Protein 4E6U (pdb70)

Nearest PDB structures (foldseek):
  4e6u-assembly1_A  TM=1.004E+00  e=1.508E-44  Acinetobacter baumannii
  5jxx-assembly1_A  TM=9.919E-01  e=2.749E-30  Moraxella catarrhalis BBH18
  6oss-assembly1_C  TM=9.686E-01  e=3.655E-26  Proteus mirabilis HI4320
  7ojp-assembly7_U  TM=9.609E-01  e=1.964E-25  Pseudomonas paraeruginosa PA7
  4eqy-assembly1_A  TM=9.702E-01  e=2.109E-24  Burkholderia thailandensis E264

Secondary structure (DSSP, 8-state):
--B-TT-EE-TT-EE-TT-EE-TT-EE-TTEEE-TT-EE-SS-EE-SSEEE-SS-EE-TT-EEEE----TT--S---EEEE-SS-EE-TT-EEE---TTTTSEEEE-SS-EE-TT-EE-TT-EE-SS-EE-TT-EE-TT-EE-SS-EE-TT-EE-TT-EE-TT-EE-TT-EE-SBB-TTEEEEETTEEEEEE-HHHHHHTT--HHHHHHHHHHHHHHHTS---HHHHHHHHHHHTTTT-GGGHHHHHHHHH-SS-B--

CATH classification: 2.160.10.10 (+1 more: 1.20.1180.10)

Structure (mmCIF, N/CA/C/O backbone):
data_4E6U
#
_entry.id   4E6U
#
_cell.length_a   75.751
_cell.length_b   75.751
_cell.length_c   119.063
_cell.angle_alpha   90.00
_cell.angle_beta   90.00
_cell.angle_gamma   120.00
#
_symmetry.space_group_name_H-M   'P 63'
#
loop_
_entity.id
_entity.type
_entity.pdbx_description
1 polymer 'Acyl-[acyl-carrier-protein]--UDP-N-acetylglucosamine O-acyltransferase'
2 non-polymer 'SULFATE ION'
3 non-polymer 1,2-ETHANEDIOL
4 water water
#
loop_
_atom_site.group_PDB
_atom_site.id
_atom_site.type_symbol
_atom_site.label_atom_id
_atom_site.label_alt_id
_atom_site.label_comp_id
_atom_site.label_asym_id
_atom_site.label_entity_id
_atom_site.label_seq_id
_atom_site.pdbx_PDB_ins_code
_atom_site.Cartn_x
_atom_site.Cartn_y
_atom_site.Cartn_z
_atom_site.occupancy
_atom_site.B_iso_or_equiv
_atom_site.auth_seq_id
_atom_site.auth_comp_id
_atom_site.auth_asym_id
_atom_site.auth_atom_id
_atom_site.pdbx_PDB_model_num
ATOM 1 N N . ASP A 1 8 ? 22.930 -16.308 -31.482 1.00 27.55 5 ASP A N 1
ATOM 2 C CA . ASP A 1 8 ? 22.280 -17.622 -31.222 1.00 25.95 5 ASP A CA 1
ATOM 3 C C . ASP A 1 8 ? 22.377 -18.029 -29.749 1.00 23.34 5 ASP A C 1
ATOM 4 O O . ASP A 1 8 ? 23.324 -17.673 -29.045 1.00 22.76 5 ASP A O 1
ATOM 9 N N . LEU A 1 9 ? 21.392 -18.792 -29.296 1.00 20.29 6 LEU A N 1
ATOM 10 C CA . LEU A 1 9 ? 21.308 -19.167 -27.890 1.00 18.00 6 LEU A CA 1
ATOM 11 C C . LEU A 1 9 ? 22.429 -20.108 -27.473 1.00 15.84 6 LEU A C 1
ATOM 12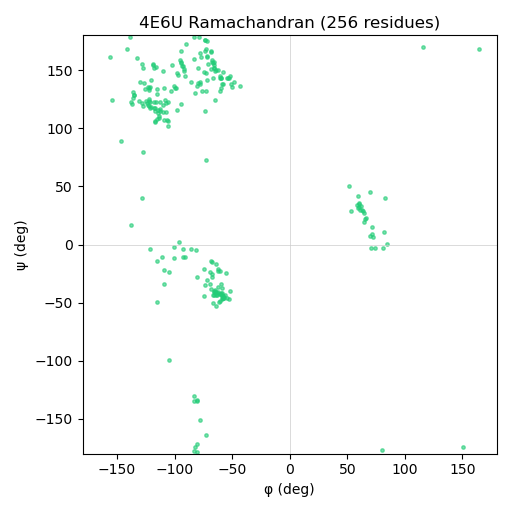 O O . LEU A 1 9 ? 22.802 -20.097 -26.304 1.00 13.99 6 LEU A O 1
ATOM 17 N N . ILE A 1 10 ? 22.948 -20.902 -28.409 1.00 13.89 7 ILE A N 1
ATOM 18 C CA . ILE A 1 10 ? 24.067 -21.816 -28.132 1.00 13.53 7 ILE A CA 1
ATOM 19 C C . ILE A 1 10 ? 25.252 -21.341 -28.943 1.00 12.84 7 ILE A C 1
ATOM 20 O O . ILE A 1 10 ? 25.206 -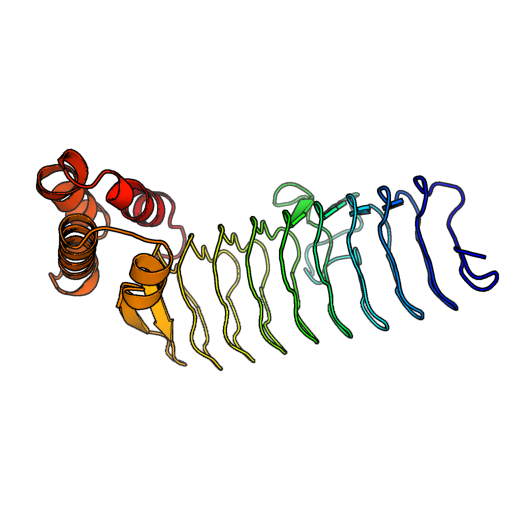21.316 -30.177 1.00 14.01 7 ILE A O 1
ATOM 25 N N . HIS A 1 11 ? 26.312 -20.927 -28.261 1.00 12.40 8 HIS A N 1
ATOM 26 C CA . HIS A 1 11 ? 27.482 -20.396 -28.938 1.00 12.08 8 HIS A CA 1
ATOM 27 C C . HIS A 1 11 ? 28.178 -21.489 -29.753 1.00 11.74 8 HIS A C 1
ATOM 28 O O . HIS A 1 11 ? 28.234 -22.656 -29.334 1.00 12.06 8 HIS A O 1
ATOM 35 N N . SER A 1 12 ? 28.705 -21.110 -30.917 1.00 12.51 9 SER A N 1
ATOM 36 C CA . SER A 1 12 ? 29.324 -22.078 -31.822 1.00 13.47 9 SER A CA 1
ATOM 37 C C . SER A 1 12 ? 30.565 -22.761 -31.261 1.00 12.82 9 SER A C 1
ATOM 38 O O . SER A 1 12 ? 30.962 -23.806 -31.769 1.00 13.61 9 SER A O 1
ATOM 41 N N . THR A 1 13 ? 31.151 -22.194 -30.200 1.00 12.07 10 THR A N 1
ATOM 42 C CA . THR A 1 13 ? 32.358 -22.780 -29.591 1.00 11.97 10 THR A CA 1
ATOM 43 C C . THR A 1 13 ? 32.007 -23.745 -28.441 1.00 12.55 10 THR A C 1
ATOM 44 O O . THR A 1 13 ? 32.892 -24.374 -27.840 1.00 12.79 10 THR A O 1
ATOM 48 N N . ALA A 1 14 ? 30.730 -23.859 -28.098 1.00 11.32 11 ALA A N 1
ATOM 49 C CA . ALA A 1 14 ? 30.361 -24.927 -27.172 1.00 11.52 11 ALA A CA 1
ATOM 50 C C . ALA A 1 14 ? 30.633 -26.266 -27.861 1.00 11.73 11 ALA A C 1
ATOM 51 O O . ALA A 1 14 ? 30.538 -26.389 -29.110 1.00 13.02 11 ALA A O 1
ATOM 53 N N . ILE A 1 15 ? 30.979 -27.280 -27.083 1.00 10.91 12 ILE A N 1
ATOM 54 C CA . ILE A 1 15 ? 31.181 -28.626 -27.619 1.00 11.78 12 ILE A CA 1
ATOM 55 C C . ILE A 1 15 ? 30.200 -29.530 -26.921 1.00 12.19 12 ILE A C 1
ATOM 56 O O . ILE A 1 15 ? 30.254 -29.683 -25.697 1.00 12.58 12 ILE A O 1
ATOM 61 N N . ILE A 1 16 ? 29.303 -30.128 -27.699 1.00 12.29 13 ILE A N 1
ATOM 62 C CA . ILE A 1 16 ? 28.145 -30.844 -27.170 1.00 12.99 13 ILE A CA 1
ATOM 63 C C . ILE A 1 16 ? 28.167 -32.285 -27.636 1.00 13.22 13 ILE A C 1
ATOM 64 O O . ILE A 1 16 ? 28.090 -32.546 -28.851 1.00 13.78 13 ILE A O 1
ATOM 69 N N . ASP A 1 17 ? 28.270 -33.224 -26.705 1.00 12.85 14 ASP A N 1
ATOM 70 C CA . ASP A 1 17 ? 28.314 -34.636 -27.062 1.00 13.45 14 ASP A CA 1
ATOM 71 C C . ASP A 1 17 ? 27.063 -35.034 -27.862 1.00 12.90 14 ASP A C 1
ATOM 72 O O . ASP A 1 17 ? 25.961 -34.603 -27.543 1.00 13.59 14 ASP A O 1
ATOM 77 N N . PRO A 1 18 ? 27.234 -35.845 -28.925 1.00 13.17 15 PRO A N 1
ATOM 78 C CA . PRO A 1 18 ? 26.069 -36.282 -29.714 1.00 14.02 15 PRO A CA 1
ATOM 79 C C . PRO A 1 18 ? 24.983 -36.964 -28.892 1.00 14.52 15 PRO A C 1
ATOM 80 O O . PRO A 1 18 ? 23.822 -36.920 -29.295 1.00 15.65 15 PRO A O 1
ATOM 84 N N . SER A 1 19 ? 25.322 -37.550 -27.742 1.00 14.30 16 SER A N 1
ATOM 85 C CA . SER A 1 19 ? 24.299 -38.194 -26.898 1.00 15.13 16 SER A CA 1
ATOM 86 C C . SER A 1 19 ? 23.593 -37.242 -25.948 1.00 15.30 16 SER A C 1
ATOM 87 O O . SER A 1 19 ? 22.672 -37.652 -25.238 1.00 17.03 16 SER A O 1
ATOM 90 N N . ALA A 1 20 ? 24.005 -35.977 -25.914 1.00 14.49 17 ALA A N 1
ATOM 91 C CA . ALA A 1 20 ? 23.303 -34.998 -25.103 1.00 14.24 17 ALA A CA 1
ATOM 92 C C . ALA A 1 20 ? 21.938 -34.664 -25.701 1.00 14.80 17 ALA A C 1
ATOM 93 O O . ALA A 1 20 ? 21.721 -34.807 -26.918 1.00 15.10 17 ALA A O 1
ATOM 95 N N . VAL A 1 21 ? 21.025 -34.219 -24.853 1.00 14.92 18 VAL A N 1
ATOM 96 C CA . VAL A 1 21 ? 19.691 -33.815 -25.268 1.00 16.53 18 VAL A CA 1
ATOM 97 C C . VAL A 1 21 ? 19.398 -32.458 -24.656 1.00 16.79 18 VAL A C 1
ATOM 98 O O . VAL A 1 21 ? 19.481 -32.290 -23.434 1.00 16.66 18 VAL A O 1
ATOM 102 N N . ILE A 1 22 ? 19.085 -31.500 -25.510 1.00 16.19 19 ILE A N 1
ATOM 103 C CA . ILE A 1 22 ? 18.950 -30.112 -25.125 1.00 16.21 19 ILE A CA 1
ATOM 104 C C . ILE A 1 22 ? 17.522 -29.676 -25.399 1.00 16.63 19 ILE A C 1
ATOM 105 O O . ILE A 1 22 ? 17.049 -29.782 -26.532 1.00 17.42 19 ILE A O 1
ATOM 110 N N . ALA A 1 23 ? 16.840 -29.195 -24.371 1.00 16.53 20 ALA A N 1
ATOM 111 C CA . ALA A 1 23 ? 15.451 -28.761 -24.513 1.00 17.28 20 ALA A CA 1
ATOM 112 C C . ALA A 1 23 ? 15.362 -27.388 -25.149 1.00 18.27 20 ALA A C 1
ATOM 113 O O . ALA A 1 23 ? 16.379 -26.743 -25.474 1.00 17.54 20 ALA A O 1
ATOM 115 N N . SER A 1 24 ? 14.120 -26.942 -25.342 1.00 20.59 21 SER A N 1
ATOM 116 C CA . SER A 1 24 ? 13.850 -25.629 -25.885 1.00 21.42 21 SER A CA 1
ATOM 117 C C . SER A 1 24 ? 14.369 -24.494 -25.017 1.00 20.51 21 SER A C 1
ATOM 118 O O . SER A 1 24 ? 14.440 -24.597 -23.783 1.00 20.66 21 SER A O 1
ATOM 122 N N . ASP A 1 25 ? 14.712 -23.412 -25.698 1.00 20.06 22 ASP A N 1
ATOM 123 C CA . ASP A 1 25 ? 15.160 -22.154 -25.126 1.00 20.81 22 ASP A CA 1
ATOM 124 C C . ASP A 1 25 ? 16.340 -22.272 -24.150 1.00 19.08 22 ASP A C 1
ATOM 125 O O . ASP A 1 25 ? 16.481 -21.457 -23.238 1.00 21.53 22 ASP A O 1
ATOM 133 N N . VAL A 1 26 ? 17.177 -23.286 -24.357 1.00 16.32 23 VAL A N 1
ATOM 134 C CA . VAL A 1 26 ? 18.409 -23.423 -23.566 1.00 14.73 23 VAL A CA 1
ATOM 135 C C . VAL A 1 26 ? 19.479 -22.509 -24.139 1.00 14.14 23 VAL A C 1
ATOM 136 O O . VAL A 1 26 ? 19.655 -22.427 -25.357 1.00 15.25 23 VAL A O 1
ATOM 140 N N . GLN A 1 27 ? 20.182 -21.825 -23.249 1.00 12.46 24 GLN A N 1
ATOM 141 C CA . GLN A 1 27 ? 21.310 -20.974 -23.616 1.00 12.29 24 GLN A CA 1
ATOM 142 C C . GLN A 1 27 ? 22.578 -21.631 -23.128 1.00 11.83 24 GLN A C 1
ATOM 143 O O . GLN A 1 27 ? 22.633 -22.101 -21.991 1.00 12.51 24 GLN A O 1
ATOM 149 N N . ILE A 1 28 ? 23.585 -21.655 -23.985 1.00 11.65 25 ILE A N 1
ATOM 150 C CA . ILE A 1 28 ? 24.891 -22.200 -23.639 1.00 11.54 25 ILE A CA 1
ATOM 151 C C . ILE A 1 28 ? 25.921 -21.243 -24.200 1.00 12.13 25 ILE A C 1
ATOM 152 O O . ILE A 1 28 ? 25.948 -21.013 -25.406 1.00 12.43 25 ILE A O 1
ATOM 157 N N . GLY A 1 29 ? 26.766 -20.696 -23.334 1.00 11.03 26 GLY A N 1
ATOM 158 C CA . GLY A 1 29 ? 27.732 -19.704 -23.774 1.00 11.04 26 GLY A CA 1
ATOM 159 C C . GLY A 1 29 ? 29.010 -20.268 -24.367 1.00 10.52 26 GLY A C 1
ATOM 160 O O . GLY A 1 29 ? 29.198 -21.484 -24.492 1.00 11.06 26 GLY A O 1
ATOM 161 N N . PRO A 1 30 ? 29.922 -19.363 -24.735 1.00 10.76 27 PRO A N 1
ATOM 162 C CA . PRO A 1 30 ? 31.148 -19.796 -25.369 1.00 10.58 27 PRO A CA 1
ATOM 163 C C . PRO A 1 30 ? 31.992 -20.746 -24.517 1.00 9.91 27 PRO A C 1
ATOM 164 O O . PRO A 1 30 ? 32.040 -20.620 -23.287 1.00 10.26 27 PRO A O 1
ATOM 168 N N . TYR A 1 31 ? 32.616 -21.710 -25.181 1.00 9.91 28 TYR A N 1
ATOM 169 C CA . TYR A 1 31 ? 33.636 -22.553 -24.571 1.00 10.60 28 TYR A CA 1
ATOM 170 C C . TYR A 1 31 ? 33.096 -23.456 -23.482 1.00 11.43 28 TYR A C 1
ATOM 171 O O . TYR A 1 31 ? 33.837 -23.865 -22.610 1.00 13.37 28 TYR A O 1
ATOM 180 N N . CYS A 1 32 ? 31.798 -23.742 -23.517 1.00 10.03 29 CYS A N 1
ATOM 181 C CA . CYS A 1 32 ? 31.220 -24.779 -22.652 1.00 10.65 29 CYS A CA 1
ATOM 182 C C . CYS A 1 32 ? 31.456 -26.165 -23.208 1.00 10.79 29 CYS A C 1
ATOM 183 O O . CYS A 1 32 ? 31.530 -26.359 -24.429 1.00 11.15 29 CYS A O 1
ATOM 186 N N . ILE A 1 33 ? 31.522 -27.128 -22.304 1.00 10.25 30 ILE A N 1
ATOM 187 C CA . ILE A 1 33 ? 31.642 -28.524 -22.669 1.00 11.04 30 ILE A CA 1
ATOM 188 C C . ILE A 1 33 ? 30.464 -29.254 -22.085 1.00 11.74 30 ILE A C 1
ATOM 189 O O . ILE A 1 33 ? 30.229 -29.186 -20.872 1.00 11.89 30 ILE A O 1
ATOM 194 N N . ILE A 1 34 ? 29.704 -29.920 -22.939 1.00 11.64 31 ILE A N 1
ATOM 195 C CA . ILE A 1 34 ? 28.588 -30.744 -22.502 1.00 11.63 31 ILE A CA 1
ATOM 196 C C . ILE A 1 34 ? 28.913 -32.192 -22.825 1.00 12.73 31 ILE A C 1
ATOM 197 O O . ILE A 1 34 ? 29.037 -32.565 -24.003 1.00 12.92 31 ILE A O 1
ATOM 202 N N . GLY A 1 35 ? 29.091 -33.010 -21.797 1.00 12.48 32 GLY A N 1
ATOM 203 C CA . GLY A 1 35 ? 29.516 -34.368 -21.999 1.00 13.07 32 GLY A CA 1
ATOM 204 C C . GLY A 1 35 ? 28.387 -35.329 -22.350 1.00 11.94 32 GLY A C 1
ATOM 205 O O . GLY A 1 35 ? 27.227 -34.943 -22.542 1.00 12.11 32 GLY A O 1
ATOM 206 N N . PRO A 1 36 ? 28.737 -36.610 -22.418 1.00 12.78 33 PRO A N 1
ATOM 207 C CA . PRO A 1 36 ? 27.758 -37.620 -22.811 1.00 13.27 33 PRO A CA 1
ATOM 208 C C . PRO A 1 36 ? 26.662 -37.819 -21.777 1.00 13.41 33 PRO A C 1
ATOM 209 O O . PRO A 1 36 ? 26.870 -37.629 -20.568 1.00 13.49 33 PRO A O 1
ATOM 213 N N . GLN A 1 37 ? 25.483 -38.218 -22.257 1.00 14.20 34 GLN A N 1
ATOM 214 C CA . GLN A 1 37 ? 24.360 -38.545 -21.366 1.00 14.97 34 GLN A CA 1
ATOM 215 C C . GLN A 1 37 ? 23.960 -37.374 -20.471 1.00 14.83 34 GLN A C 1
ATOM 216 O O . GLN A 1 37 ? 23.554 -37.559 -19.312 1.00 16.28 34 GLN A O 1
ATOM 222 N N . VAL A 1 38 ? 24.089 -36.165 -21.001 1.00 13.25 35 VAL A N 1
ATOM 223 C CA . VAL A 1 38 ? 23.584 -34.975 -20.343 1.00 13.57 35 VAL A CA 1
ATOM 224 C C . VAL A 1 38 ? 22.257 -34.545 -20.942 1.00 13.63 35 VAL A C 1
ATOM 225 O O . VAL A 1 38 ? 22.091 -34.549 -22.173 1.00 14.44 35 VAL A O 1
ATOM 229 N N . THR A 1 39 ? 21.314 -34.182 -20.088 1.00 13.15 36 THR A N 1
ATOM 230 C CA . THR A 1 39 ? 20.048 -33.611 -20.526 1.00 14.14 36 THR A CA 1
ATOM 231 C C . THR A 1 39 ? 19.902 -32.265 -19.876 1.00 14.30 36 THR A C 1
ATOM 232 O O . THR A 1 39 ? 20.132 -32.146 -18.668 1.00 14.51 36 THR A O 1
ATOM 238 N N . ILE A 1 40 ? 19.537 -31.248 -20.655 1.00 14.34 37 ILE A N 1
ATOM 239 C CA . ILE A 1 40 ? 19.372 -29.889 -20.140 1.00 14.83 37 ILE A CA 1
ATOM 240 C C . ILE A 1 40 ? 17.958 -29.414 -20.423 1.00 15.78 37 ILE A C 1
ATOM 241 O O . ILE A 1 40 ? 17.543 -29.317 -21.583 1.00 15.51 37 ILE A O 1
ATOM 246 N N . GLY A 1 41 ? 17.242 -29.122 -19.346 1.00 14.31 38 GLY A N 1
ATOM 247 C CA . GLY A 1 41 ? 15.841 -28.745 -19.411 1.00 14.56 38 GLY A CA 1
ATOM 248 C C . GLY A 1 41 ? 15.575 -27.320 -19.840 1.00 14.50 38 GLY A C 1
ATOM 249 O O . GLY A 1 41 ? 16.444 -26.438 -19.823 1.00 14.53 38 GLY A O 1
ATOM 250 N N . ALA A 1 42 ? 14.321 -27.083 -20.202 1.00 15.57 39 ALA A N 1
ATOM 251 C CA . ALA A 1 42 ? 13.921 -25.865 -20.857 1.00 15.22 39 ALA A CA 1
ATOM 252 C C . ALA A 1 42 ? 14.234 -24.637 -20.040 1.00 14.49 39 ALA A C 1
ATOM 253 O O . ALA A 1 42 ? 14.033 -24.608 -18.824 1.00 14.84 39 ALA A O 1
ATOM 255 N N . GLY A 1 43 ? 14.732 -23.613 -20.719 1.00 15.25 40 GLY A N 1
ATOM 256 C CA . GLY A 1 43 ? 14.969 -22.333 -20.084 1.00 15.47 40 GLY A CA 1
ATOM 257 C C . GLY A 1 43 ? 16.263 -22.222 -19.282 1.00 13.62 40 GLY A C 1
ATOM 258 O O . GLY A 1 43 ? 16.550 -21.171 -18.729 1.00 15.88 40 GLY A O 1
ATOM 259 N N . THR A 1 44 ? 17.012 -23.307 -19.192 1.00 13.64 41 THR A N 1
ATOM 260 C CA . THR A 1 44 ? 18.273 -23.272 -18.462 1.00 12.96 41 THR A CA 1
ATOM 261 C C . THR A 1 44 ? 19.294 -22.481 -19.256 1.00 13.00 41 THR A C 1
ATOM 262 O O . THR A 1 44 ? 19.340 -22.534 -20.493 1.00 13.83 41 THR A O 1
ATOM 266 N N . LYS A 1 45 ? 20.091 -21.713 -18.525 1.00 11.94 42 LYS A N 1
ATOM 267 C CA . LYS A 1 45 ? 21.178 -20.907 -19.102 1.00 11.85 42 LYS A CA 1
ATOM 268 C C . LYS A 1 45 ? 22.513 -21.277 -18.496 1.00 11.35 42 LYS A C 1
ATOM 269 O O . LYS A 1 45 ? 22.686 -21.227 -17.266 1.00 12.22 42 LYS A O 1
ATOM 275 N N . LEU A 1 46 ? 23.433 -21.652 -19.365 1.00 11.16 43 LEU A N 1
ATOM 276 C CA . LEU A 1 46 ? 24.835 -21.788 -18.996 1.00 10.67 43 LEU A CA 1
ATOM 277 C C . LEU A 1 46 ? 25.550 -20.576 -19.544 1.00 10.65 43 LEU A C 1
ATOM 278 O O . LEU A 1 46 ? 25.367 -20.236 -20.714 1.00 11.72 43 LEU A O 1
ATOM 283 N N . HIS A 1 47 ? 26.365 -19.932 -18.711 1.00 10.92 44 HIS A N 1
ATOM 284 C CA . HIS A 1 47 ? 27.240 -18.849 -19.162 1.00 10.70 44 HIS A CA 1
ATOM 285 C C . HIS A 1 47 ? 28.392 -19.441 -19.982 1.00 10.34 44 HIS A C 1
ATOM 286 O O . HIS A 1 47 ? 28.310 -20.579 -20.435 1.00 11.83 44 HIS A O 1
ATOM 293 N N . SER A 1 48 ? 29.456 -18.672 -20.199 1.00 10.87 45 SER A N 1
ATOM 294 C CA . SER A 1 48 ? 30.648 -19.238 -20.842 1.00 10.33 45 SER A CA 1
ATOM 295 C C . SER A 1 48 ? 31.367 -20.186 -19.876 1.00 9.54 45 SER A C 1
ATOM 296 O O . SER A 1 48 ? 31.156 -20.139 -18.654 1.00 10.52 45 SER A O 1
ATOM 299 N N . HIS A 1 49 ? 32.222 -21.047 -20.417 1.00 10.08 46 HIS A N 1
ATOM 300 C CA . HIS A 1 49 ? 33.189 -21.778 -19.596 1.00 9.97 46 HIS A CA 1
ATOM 301 C C . HIS A 1 49 ? 32.567 -22.680 -18.522 1.00 10.51 46 HIS A C 1
ATOM 302 O O . HIS A 1 49 ? 33.118 -22.837 -17.423 1.00 10.18 46 HIS A O 1
ATOM 309 N N . VAL A 1 50 ? 31.431 -23.291 -18.842 1.00 9.78 47 VAL A N 1
ATOM 310 C CA . VAL A 1 50 ? 30.835 -24.300 -17.968 1.00 9.99 47 VAL A CA 1
ATOM 311 C C . VAL A 1 50 ? 31.185 -25.672 -18.490 1.00 10.10 47 VAL A C 1
ATOM 312 O O . VAL A 1 50 ? 31.053 -25.925 -19.694 1.00 10.43 47 VAL A O 1
ATOM 316 N N . VAL A 1 51 ? 31.588 -26.563 -17.594 1.00 9.86 48 VAL A N 1
ATOM 317 C CA . VAL A 1 51 ? 31.790 -27.973 -17.951 1.00 10.18 48 VAL A CA 1
ATOM 318 C C . VAL A 1 51 ? 30.710 -28.812 -17.281 1.00 9.55 48 VAL A C 1
ATOM 319 O O . VAL A 1 51 ? 30.567 -28.779 -16.053 1.00 10.83 48 VAL A O 1
ATOM 323 N N . VAL A 1 52 ? 29.912 -29.517 -18.078 1.00 10.63 49 VAL A N 1
ATOM 324 C CA . VAL A 1 52 ? 29.034 -30.557 -17.565 1.00 11.08 49 VAL A CA 1
ATOM 325 C C . VAL A 1 52 ? 29.675 -31.877 -17.972 1.00 11.29 49 VAL A C 1
ATOM 326 O O . VAL A 1 52 ? 29.670 -32.254 -19.144 1.00 12.52 49 VAL A O 1
ATOM 330 N N . GLY A 1 53 ? 30.259 -32.572 -16.996 1.00 10.99 50 GLY A N 1
ATOM 331 C CA . GLY A 1 53 ? 31.135 -33.711 -17.310 1.00 11.77 50 GLY A CA 1
ATOM 332 C C . GLY A 1 53 ? 30.430 -34.831 -18.065 1.00 12.26 50 GLY A C 1
ATOM 333 O O . GLY A 1 53 ? 30.932 -35.326 -19.078 1.00 13.02 50 GLY A O 1
ATOM 334 N N . GLY A 1 54 ? 29.270 -35.233 -17.556 1.00 12.55 51 GLY A N 1
ATOM 335 C CA . GLY A 1 54 ? 28.528 -36.318 -18.181 1.00 12.88 51 GLY A CA 1
ATOM 336 C C . GLY A 1 54 ? 27.486 -36.805 -17.221 1.00 12.12 51 GLY A C 1
ATOM 337 O O . GLY A 1 54 ? 27.485 -36.426 -16.045 1.00 12.27 51 GLY A O 1
ATOM 338 N N . PHE A 1 55 ? 26.562 -37.630 -17.721 1.00 12.68 52 PHE A N 1
ATOM 339 C CA . PHE A 1 55 ? 25.651 -38.374 -16.836 1.00 12.71 52 PHE A CA 1
ATOM 340 C C . PHE A 1 55 ? 24.953 -37.461 -15.830 1.00 12.83 52 PHE A C 1
ATOM 341 O O . PHE A 1 55 ? 24.928 -37.725 -14.627 1.00 12.52 52 PHE A O 1
ATOM 349 N N . THR A 1 56 ? 24.372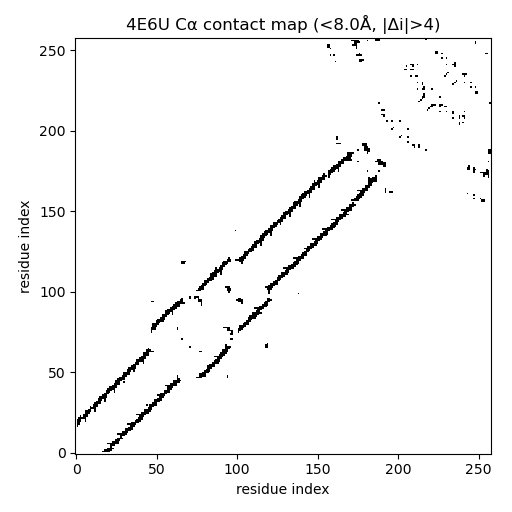 -36.390 -16.356 1.00 12.46 53 THR A N 1
ATOM 350 C CA . THR A 1 56 ? 23.747 -35.359 -15.550 1.00 12.38 53 THR A CA 1
ATOM 351 C C . THR A 1 56 ? 22.414 -34.970 -16.169 1.00 13.10 53 THR A C 1
ATOM 352 O O . THR A 1 56 ? 22.344 -34.711 -17.379 1.00 13.44 53 THR A O 1
ATOM 356 N N . ARG A 1 57 ? 21.369 -34.935 -15.344 1.00 13.39 54 ARG A N 1
ATOM 357 C CA . ARG A 1 57 ? 20.065 -34.435 -15.761 1.00 14.07 54 ARG A CA 1
ATOM 358 C C . ARG A 1 57 ? 19.858 -33.099 -15.091 1.00 14.10 54 ARG A C 1
ATOM 359 O O . ARG A 1 57 ? 19.947 -33.016 -13.863 1.00 15.07 54 ARG A O 1
ATOM 373 N N . ILE A 1 58 ? 19.647 -32.049 -15.880 1.00 13.84 55 ILE A N 1
ATOM 374 C CA . ILE A 1 58 ? 19.433 -30.692 -15.390 1.00 13.50 55 ILE A CA 1
ATOM 375 C C . ILE A 1 58 ? 18.020 -30.266 -15.755 1.00 13.31 55 ILE A C 1
ATOM 376 O O . ILE A 1 58 ? 17.625 -30.389 -16.911 1.00 14.55 55 ILE A O 1
ATOM 381 N N . GLY A 1 59 ? 17.274 -29.773 -14.780 1.00 13.28 56 GLY A N 1
ATOM 382 C CA . GLY A 1 59 ? 15.889 -29.351 -15.007 1.00 13.30 56 GLY A CA 1
ATOM 383 C C . GLY A 1 59 ? 15.741 -28.003 -15.677 1.00 13.90 56 GLY A C 1
ATOM 384 O O . GLY A 1 59 ? 16.603 -27.568 -16.443 1.00 13.56 56 GLY A O 1
ATOM 385 N N . GLN A 1 60 ? 14.636 -27.338 -15.383 1.00 13.65 57 GLN A N 1
ATOM 386 C CA . GLN A 1 60 ? 14.245 -26.151 -16.116 1.00 14.43 57 GLN A CA 1
ATOM 387 C C . GLN A 1 60 ? 14.658 -24.896 -15.394 1.00 12.92 57 GLN A C 1
ATOM 388 O O . GLN A 1 60 ? 14.699 -24.856 -14.161 1.00 13.70 57 GLN A O 1
ATOM 394 N N . ASN A 1 61 ? 14.972 -23.861 -16.172 1.00 12.60 58 ASN A N 1
ATOM 395 C CA . ASN A 1 61 ? 15.201 -22.524 -15.631 1.00 13.37 58 ASN A CA 1
ATOM 396 C C . ASN A 1 61 ? 16.332 -22.402 -14.607 1.00 12.31 58 ASN A C 1
ATOM 397 O O . ASN A 1 61 ? 16.293 -21.538 -13.727 1.00 13.93 58 ASN A O 1
ATOM 402 N N . ASN A 1 62 ? 17.355 -23.247 -14.768 1.00 12.04 59 ASN A N 1
ATOM 403 C CA . ASN A 1 62 ? 18.582 -23.119 -13.980 1.00 11.39 59 ASN A CA 1
ATOM 404 C C . ASN A 1 62 ? 19.489 -22.087 -14.605 1.00 11.42 59 ASN A C 1
ATOM 405 O O . ASN A 1 62 ? 19.368 -21.780 -15.790 1.00 12.42 59 ASN A O 1
ATOM 410 N N . GLU A 1 63 ? 20.410 -21.576 -13.815 1.00 11.25 60 GLU A N 1
ATOM 411 C CA . GLU A 1 63 ? 21.438 -20.709 -14.336 1.00 11.56 60 GLU A CA 1
ATOM 412 C C . GLU A 1 63 ? 22.746 -21.141 -13.722 1.00 11.81 60 GLU A C 1
ATOM 413 O O . GLU A 1 63 ? 22.884 -21.198 -12.481 1.00 11.82 60 GLU A O 1
ATOM 419 N N . ILE A 1 64 ? 23.707 -21.405 -14.601 1.00 10.19 61 ILE A N 1
ATOM 420 C CA . ILE A 1 64 ? 25.026 -21.925 -14.204 1.00 10.18 61 ILE A CA 1
ATOM 421 C C . ILE A 1 64 ? 26.097 -20.994 -14.758 1.00 10.07 61 ILE A C 1
ATOM 422 O O . ILE A 1 64 ? 26.149 -20.762 -15.975 1.00 10.44 61 ILE A O 1
ATOM 427 N N . PHE A 1 65 ? 26.943 -20.481 -13.872 1.00 9.71 62 PHE A N 1
ATOM 428 C CA . PHE A 1 65 ? 27.936 -19.465 -14.223 1.00 9.59 62 PHE A CA 1
ATOM 429 C C . PHE A 1 65 ? 29.300 -20.069 -14.563 1.00 8.97 62 PHE A C 1
ATOM 430 O O . PHE A 1 65 ? 29.581 -21.267 -14.342 1.00 9.83 62 PHE A O 1
ATOM 438 N N . GLN A 1 66 ? 30.136 -19.222 -15.149 1.00 9.91 63 GLN A N 1
ATOM 439 C CA . GLN A 1 66 ? 31.440 -19.631 -15.625 1.00 9.43 63 GLN A CA 1
ATOM 440 C C . GLN A 1 66 ? 32.280 -20.325 -14.562 1.00 9.68 63 GLN A C 1
ATOM 441 O O . GLN A 1 66 ? 32.274 -19.947 -13.364 1.00 10.00 63 GLN A O 1
ATOM 447 N N . PHE A 1 67 ? 33.025 -21.318 -15.047 1.00 9.10 64 PHE A N 1
ATOM 448 C CA . PHE A 1 67 ? 34.007 -22.068 -14.257 1.00 9.42 64 PHE A CA 1
ATOM 449 C C . PHE A 1 67 ? 33.359 -23.000 -13.241 1.00 10.65 64 PHE A C 1
ATOM 450 O O . PHE A 1 67 ? 34.038 -23.515 -12.347 1.00 11.37 64 PHE A O 1
ATOM 458 N N . ALA A 1 68 ? 32.067 -23.251 -13.396 1.00 9.85 65 ALA A N 1
ATOM 459 C CA . ALA A 1 68 ? 31.449 -24.330 -12.642 1.00 9.75 65 ALA A CA 1
ATOM 460 C C . ALA A 1 68 ? 31.747 -25.670 -13.294 1.00 9.27 65 ALA A C 1
ATOM 461 O O . ALA A 1 68 ? 31.703 -25.823 -14.525 1.00 9.58 65 ALA A O 1
ATOM 463 N N . SER A 1 69 ? 32.037 -26.653 -12.444 1.00 10.11 66 SER A N 1
ATOM 464 C CA . SER A 1 69 ? 32.262 -28.033 -12.854 1.00 9.89 66 SER A CA 1
ATOM 465 C C . SER A 1 69 ? 31.071 -28.848 -12.370 1.00 9.79 66 SER A C 1
ATOM 466 O O . SER A 1 69 ? 30.905 -29.076 -11.164 1.00 10.35 66 SER A O 1
ATOM 469 N N . VAL A 1 70 ? 30.232 -29.229 -13.308 1.00 10.77 67 VAL A N 1
ATOM 470 C CA . VAL A 1 70 ? 28.920 -29.792 -12.978 1.00 10.76 67 VAL A CA 1
ATOM 471 C C . VAL A 1 70 ? 28.856 -31.225 -13.450 1.00 11.09 67 VAL A C 1
ATOM 472 O O . VAL A 1 70 ? 29.044 -31.500 -14.638 1.00 11.85 67 VAL A O 1
ATOM 476 N N . GLY A 1 71 ? 28.584 -32.152 -12.539 1.00 10.88 68 GLY A N 1
ATOM 477 C CA . GLY A 1 71 ? 28.444 -33.562 -12.957 1.00 11.50 68 GLY A CA 1
ATOM 478 C C . GLY A 1 71 ? 29.759 -34.172 -13.382 1.00 11.96 68 GLY A C 1
ATOM 479 O O . GLY A 1 71 ? 29.856 -34.841 -14.415 1.00 12.41 68 GLY A O 1
ATOM 480 N N . GLU A 1 72 ? 30.787 -33.914 -12.584 1.00 11.85 69 GLU A N 1
ATOM 481 C CA . GLU A 1 72 ? 32.077 -34.543 -12.781 1.00 11.35 69 GLU A CA 1
ATOM 482 C C . GLU A 1 72 ? 32.180 -35.776 -11.889 1.00 12.25 69 GLU A C 1
ATOM 483 O O . GLU A 1 72 ? 31.453 -35.875 -10.893 1.00 12.12 69 GLU A O 1
ATOM 489 N N . VAL A 1 73 ? 33.068 -36.700 -12.246 1.00 12.24 70 VAL A N 1
ATOM 490 C CA . VAL A 1 73 ? 33.283 -37.902 -11.446 1.00 13.28 70 VAL A CA 1
ATOM 491 C C . VAL A 1 73 ? 33.686 -37.503 -10.032 1.00 13.69 70 VAL A C 1
ATOM 492 O O . VAL A 1 73 ? 34.353 -36.486 -9.792 1.00 13.84 70 VAL A O 1
ATOM 498 N N . CYS A 1 74 ? 33.301 -38.319 -9.078 1.00 13.32 71 CYS A N 1
ATOM 499 C CA . CYS A 1 74 ? 33.573 -37.982 -7.689 1.00 15.31 71 CYS A CA 1
ATOM 500 C C . CYS A 1 74 ? 35.038 -38.147 -7.290 1.00 13.54 71 CYS A C 1
ATOM 501 O O . CYS A 1 74 ? 35.862 -38.624 -8.066 1.00 14.58 71 CYS A O 1
ATOM 504 N N . GLN A 1 75 ? 35.322 -37.758 -6.054 1.00 13.52 72 GLN A N 1
ATOM 505 C CA . GLN A 1 75 ? 36.683 -37.764 -5.504 1.00 14.70 72 GLN A CA 1
ATOM 506 C C . GLN A 1 75 ? 36.956 -38.965 -4.599 1.00 16.72 72 GLN A C 1
ATOM 507 O O . GLN A 1 75 ? 38.064 -39.111 -4.081 1.00 17.15 72 GLN A O 1
ATOM 513 N N . ASP A 1 76 ? 35.942 -39.799 -4.407 1.00 16.78 73 ASP A N 1
ATOM 514 C CA . ASP A 1 76 ? 36.054 -41.001 -3.573 1.00 19.52 73 ASP A CA 1
ATOM 515 C C . ASP A 1 76 ? 37.037 -41.978 -4.205 1.00 19.64 73 ASP A C 1
ATOM 516 O O . ASP A 1 76 ? 36.869 -42.382 -5.357 1.00 19.23 73 ASP A O 1
ATOM 524 N N . LEU A 1 77 ? 38.057 -42.368 -3.441 1.00 22.77 74 LEU A N 1
ATOM 525 C CA . LEU A 1 77 ? 39.072 -43.289 -3.960 1.00 24.90 74 LEU A CA 1
ATOM 526 C C . LEU A 1 77 ? 38.522 -44.700 -4.198 1.00 26.14 74 LEU A C 1
ATOM 527 O O . LEU A 1 77 ? 39.149 -45.480 -4.913 1.00 27.09 74 LEU A O 1
ATOM 532 N N . LYS A 1 78 ? 37.342 -44.994 -3.650 1.00 26.42 75 LYS A N 1
ATOM 533 C CA . LYS A 1 78 ? 36.674 -46.283 -3.888 1.00 27.86 75 LYS A CA 1
ATOM 534 C C . LYS A 1 78 ? 36.070 -46.376 -5.282 1.00 28.64 75 LYS A C 1
ATOM 535 O O . LYS A 1 78 ? 35.821 -47.477 -5.780 1.00 28.73 75 LYS A O 1
ATOM 539 N N . TYR A 1 79 ? 35.829 -45.226 -5.910 1.00 28.40 76 TYR A N 1
ATOM 540 C CA . TYR A 1 79 ? 35.195 -45.197 -7.222 1.00 28.84 76 TYR A CA 1
ATOM 541 C C . TYR A 1 79 ? 36.036 -45.938 -8.257 1.00 29.34 76 TYR A C 1
ATOM 542 O O . TYR A 1 79 ? 37.249 -45.736 -8.342 1.00 30.54 76 TYR A O 1
ATOM 551 N N . LYS A 1 80 ? 35.394 -46.818 -9.028 1.00 28.94 77 LYS A N 1
ATOM 552 C CA . LYS A 1 80 ? 36.099 -47.631 -10.030 1.00 29.72 77 LYS A CA 1
ATOM 553 C C . LYS A 1 80 ? 35.470 -47.555 -11.428 1.00 29.18 77 LYS A C 1
ATOM 554 O O . LYS A 1 80 ? 35.376 -48.560 -12.140 1.00 29.88 77 LYS A O 1
ATOM 560 N N . GLY A 1 81 ? 35.036 -46.361 -11.810 1.00 28.20 78 GLY A N 1
ATOM 561 C CA . GLY A 1 81 ? 34.562 -46.119 -13.172 1.00 26.98 78 GLY A CA 1
ATOM 562 C C . GLY A 1 81 ? 33.125 -46.526 -13.452 1.00 25.99 78 GLY A C 1
ATOM 563 O O . GLY A 1 81 ? 32.700 -46.529 -14.604 1.00 26.69 78 GLY A O 1
ATOM 564 N N . GLU A 1 82 ? 32.371 -46.856 -12.406 1.00 23.98 79 GLU A N 1
ATOM 565 C CA . GLU A 1 82 ? 30.976 -47.264 -12.561 1.00 22.92 79 GLU A CA 1
ATOM 566 C C . GLU A 1 82 ? 30.086 -46.135 -13.083 1.00 22.35 79 GLU A C 1
ATOM 567 O O . GLU A 1 82 ? 30.381 -44.947 -12.892 1.00 22.30 79 GLU A O 1
ATOM 573 N N . GLU A 1 83 ? 28.989 -46.506 -13.732 1.00 21.12 80 GLU A N 1
ATOM 574 C CA . GLU A 1 83 ? 28.042 -45.524 -14.234 1.00 20.85 80 GLU A CA 1
ATOM 575 C C . GLU A 1 83 ? 27.260 -44.931 -13.080 1.00 20.60 80 GLU A C 1
ATOM 576 O O . GLU A 1 83 ? 26.504 -45.629 -12.404 1.00 20.97 80 GLU A O 1
ATOM 582 N N . THR A 1 84 ? 27.447 -43.632 -12.847 1.00 17.71 81 THR A N 1
ATOM 583 C CA . THR A 1 84 ? 26.687 -42.947 -11.811 1.00 17.16 81 THR A CA 1
ATOM 584 C C . THR A 1 84 ? 26.319 -41.555 -12.304 1.00 15.99 81 THR A C 1
ATOM 585 O O . THR A 1 84 ? 26.843 -41.092 -13.311 1.00 15.73 81 THR A O 1
ATOM 589 N N . TRP A 1 85 ? 25.423 -40.909 -11.570 1.00 14.61 82 TRP A N 1
ATOM 590 C CA . TRP A 1 85 ? 24.674 -39.760 -12.067 1.00 13.76 82 TRP A CA 1
ATOM 591 C C . TRP A 1 85 ? 24.651 -38.582 -11.108 1.00 13.45 82 TRP A C 1
ATOM 592 O O . TRP A 1 85 ? 24.878 -38.722 -9.896 1.00 12.72 82 TRP A O 1
ATOM 603 N N . LEU A 1 86 ? 24.349 -37.431 -11.688 1.00 11.90 83 LEU A N 1
ATOM 604 C CA . LEU A 1 86 ? 23.947 -36.230 -10.981 1.00 11.71 83 LEU A CA 1
ATOM 605 C C . LEU A 1 86 ? 22.593 -35.786 -11.511 1.00 11.91 83 LEU A C 1
ATOM 606 O O . LEU A 1 86 ? 22.388 -35.760 -12.725 1.00 12.60 83 LEU A O 1
ATOM 611 N N . GLU A 1 87 ? 21.696 -35.419 -10.604 1.00 11.82 84 GLU A N 1
ATOM 612 C CA . GLU A 1 87 ? 20.438 -34.781 -10.968 1.00 12.95 84 GLU A CA 1
ATOM 613 C C . GLU A 1 87 ? 20.315 -33.417 -10.316 1.00 12.97 84 GLU A C 1
ATOM 614 O O . GLU A 1 87 ? 20.614 -33.264 -9.125 1.00 13.35 84 GLU A O 1
ATOM 624 N N . ILE A 1 88 ? 19.877 -32.433 -11.090 1.00 12.08 85 ILE A N 1
ATOM 625 C CA . ILE A 1 88 ? 19.620 -31.090 -10.624 1.00 12.26 85 ILE A CA 1
ATOM 626 C C . ILE A 1 88 ? 18.186 -30.757 -11.031 1.00 12.07 85 ILE A C 1
ATOM 627 O O . ILE A 1 88 ? 17.811 -31.015 -12.181 1.00 12.77 85 ILE A O 1
ATOM 632 N N . GLY A 1 89 ? 17.413 -30.189 -10.110 1.00 12.33 86 GLY A N 1
ATOM 633 C CA . GLY A 1 89 ? 16.008 -29.829 -10.389 1.00 12.54 86 GLY A CA 1
ATOM 634 C C . GLY A 1 89 ? 15.881 -28.526 -11.148 1.00 12.93 86 GLY A C 1
ATOM 635 O O . GLY A 1 89 ? 16.585 -28.304 -12.152 1.00 13.60 86 GLY A O 1
ATOM 636 N N . ASN A 1 90 ? 14.972 -27.671 -10.698 1.00 12.89 87 ASN A N 1
ATOM 637 C CA . ASN A 1 90 ? 14.597 -26.481 -11.442 1.00 12.55 87 ASN A CA 1
ATOM 638 C C . ASN A 1 90 ? 14.944 -25.215 -10.696 1.00 13.15 87 ASN A C 1
ATOM 639 O O . ASN A 1 90 ? 14.972 -25.200 -9.469 1.00 13.03 87 ASN A O 1
ATOM 644 N N . ASN A 1 91 ? 15.187 -24.134 -11.432 1.00 13.13 88 ASN A N 1
ATOM 645 C CA . ASN A 1 91 ? 15.285 -22.810 -10.843 1.00 13.48 88 ASN A CA 1
ATOM 646 C C . ASN A 1 91 ? 16.412 -22.643 -9.825 1.00 12.46 88 ASN A C 1
ATOM 647 O O . ASN A 1 91 ? 16.298 -21.877 -8.871 1.00 14.03 88 ASN A O 1
ATOM 652 N N . ASN A 1 92 ? 17.508 -23.354 -10.065 1.00 12.88 89 ASN A N 1
ATOM 653 C CA . ASN A 1 92 ? 18.696 -23.219 -9.230 1.00 12.44 89 ASN A CA 1
ATOM 654 C C . ASN A 1 92 ? 19.644 -22.204 -9.803 1.00 12.14 89 ASN A C 1
ATOM 655 O O . ASN A 1 92 ? 19.663 -21.980 -11.015 1.00 12.99 89 ASN A O 1
ATOM 660 N N . LEU A 1 93 ? 20.429 -21.615 -8.920 1.00 11.66 90 LEU A N 1
ATOM 661 C CA . LEU A 1 93 ? 21.506 -20.696 -9.287 1.00 11.51 90 LEU A CA 1
ATOM 662 C C . LEU A 1 93 ? 22.797 -21.338 -8.829 1.00 11.56 90 LEU A C 1
ATOM 663 O O . LEU A 1 93 ? 22.973 -21.580 -7.632 1.00 12.57 90 LEU A O 1
ATOM 668 N N . ILE A 1 94 ? 23.673 -21.647 -9.779 1.00 10.94 91 ILE A N 1
ATOM 669 C CA . ILE A 1 94 ? 24.962 -22.276 -9.495 1.00 10.85 91 ILE A CA 1
ATOM 670 C C . ILE A 1 94 ? 26.044 -21.299 -9.936 1.00 10.41 91 ILE A C 1
ATOM 671 O O . ILE A 1 94 ? 26.247 -21.075 -11.134 1.00 10.96 91 ILE A O 1
ATOM 676 N N . ARG A 1 95 ? 26.693 -20.678 -8.964 1.00 10.38 92 ARG A N 1
ATOM 677 C CA . ARG A 1 95 ? 27.621 -19.596 -9.246 1.00 9.90 92 ARG A CA 1
ATOM 678 C C . ARG A 1 95 ? 29.019 -20.089 -9.642 1.00 9.51 92 ARG A C 1
ATOM 679 O O . ARG A 1 95 ? 29.311 -21.299 -9.708 1.00 9.89 92 ARG A O 1
ATOM 687 N N . GLU A 1 96 ? 29.885 -19.127 -9.939 1.00 10.30 93 GLU A N 1
ATOM 688 C CA . GLU A 1 96 ? 31.228 -19.451 -10.417 1.00 9.91 93 GLU A CA 1
ATOM 689 C C . GLU A 1 96 ? 31.963 -20.408 -9.513 1.00 9.56 93 GLU A C 1
ATOM 690 O O . GLU A 1 96 ? 31.844 -20.330 -8.284 1.00 10.08 93 GLU A O 1
ATOM 696 N N . HIS A 1 97 ? 32.743 -21.305 -10.104 1.00 10.20 94 HIS A N 1
ATOM 697 C CA . HIS A 1 97 ? 33.687 -22.143 -9.363 1.00 11.45 94 HIS A CA 1
ATOM 698 C C . HIS A 1 97 ? 33.050 -23.221 -8.503 1.00 11.41 94 HIS A C 1
ATOM 699 O O . HIS A 1 97 ? 33.750 -23.875 -7.730 1.00 11.85 94 HIS A O 1
ATOM 706 N N . CYS A 1 98 ? 31.743 -23.429 -8.633 1.00 10.74 95 CYS A N 1
ATOM 707 C CA . CYS A 1 98 ? 31.140 -24.574 -7.939 1.00 10.96 95 CYS A CA 1
ATOM 708 C C . CYS A 1 98 ? 31.622 -25.880 -8.515 1.00 11.24 95 CYS A C 1
ATOM 709 O O . CYS A 1 98 ? 32.086 -25.950 -9.669 1.00 11.60 95 CYS A O 1
ATOM 712 N N . SER A 1 99 ? 31.529 -26.933 -7.710 1.00 10.21 96 SER A N 1
ATOM 713 C CA . SER A 1 99 ? 31.847 -28.279 -8.186 1.00 10.60 96 SER A CA 1
ATOM 714 C C . SER A 1 99 ? 30.791 -29.216 -7.634 1.00 11.03 96 SER A C 1
ATOM 715 O O . SER A 1 99 ? 30.555 -29.242 -6.419 1.00 12.19 96 SER A O 1
ATOM 718 N N . LEU A 1 100 ? 30.111 -29.911 -8.537 1.00 9.94 97 LEU A N 1
ATOM 719 C CA . LEU A 1 100 ? 29.034 -30.833 -8.183 1.00 10.22 97 LEU A CA 1
ATOM 720 C C . LEU A 1 100 ? 29.405 -32.181 -8.756 1.00 10.52 97 LEU A C 1
ATOM 721 O O . LEU A 1 100 ? 29.582 -32.326 -9.967 1.00 10.92 97 LEU A O 1
ATOM 729 N N . HIS A 1 101 ? 29.541 -33.182 -7.893 1.00 9.91 98 HIS A N 1
ATOM 730 C CA . HIS A 1 101 ? 30.052 -34.477 -8.329 1.00 11.16 98 HIS A CA 1
ATOM 731 C C . HIS A 1 101 ? 29.011 -35.579 -8.338 1.00 11.31 98 HIS A C 1
ATOM 732 O O . HIS A 1 101 ? 28.081 -35.551 -7.552 1.00 12.50 98 HIS A O 1
ATOM 739 N N . ARG A 1 102 ? 29.202 -36.519 -9.256 1.00 12.01 99 ARG A N 1
ATOM 740 C CA . ARG A 1 102 ? 28.289 -37.644 -9.436 1.00 12.76 99 ARG A CA 1
ATOM 741 C C . ARG A 1 102 ? 28.437 -38.643 -8.296 1.00 12.91 99 ARG A C 1
ATOM 742 O O . ARG A 1 102 ? 29.366 -38.560 -7.486 1.00 12.45 99 ARG A O 1
ATOM 750 N N . GLY A 1 103 ? 27.489 -39.580 -8.222 1.00 12.91 100 GLY A N 1
ATOM 751 C CA . GLY A 1 103 ? 27.444 -40.512 -7.084 1.00 13.96 100 GLY A CA 1
ATOM 752 C C . GLY A 1 103 ? 28.395 -41.690 -7.151 1.00 14.01 100 GLY A C 1
ATOM 753 O O . GLY A 1 103 ? 29.260 -41.773 -8.012 1.00 14.73 100 GLY A O 1
ATOM 754 N N . THR A 1 104 ? 28.221 -42.606 -6.196 1.00 15.47 101 THR A N 1
ATOM 755 C CA . THR A 1 104 ? 29.005 -43.840 -6.155 1.00 16.38 101 THR A CA 1
ATOM 756 C C . THR A 1 104 ? 28.057 -45.027 -6.053 1.00 17.55 101 THR A C 1
ATOM 757 O O . THR A 1 104 ? 26.958 -44.916 -5.508 1.00 17.04 101 THR A O 1
ATOM 761 N N . VAL A 1 105 ? 28.500 -46.171 -6.571 1.00 19.77 102 VAL A N 1
ATOM 762 C CA . VAL A 1 105 ? 27.649 -47.364 -6.532 1.00 21.44 102 VAL A CA 1
ATOM 763 C C . VAL A 1 105 ? 27.453 -47.914 -5.126 1.00 22.27 102 VAL A C 1
ATOM 764 O O . VAL A 1 105 ? 26.451 -48.572 -4.870 1.00 23.50 102 VAL A O 1
ATOM 768 N N . GLN A 1 106 ? 28.387 -47.610 -4.228 1.00 22.05 103 GLN A N 1
ATOM 769 C CA . GLN A 1 106 ? 28.294 -48.036 -2.820 1.00 22.96 103 GLN A CA 1
ATOM 770 C C . GLN A 1 106 ? 27.081 -47.457 -2.099 1.00 23.04 103 GLN A C 1
ATOM 771 O O . GLN A 1 106 ? 26.637 -47.995 -1.085 1.00 24.32 103 GLN A O 1
ATOM 777 N N . ASP A 1 107 ? 26.560 -46.340 -2.603 1.00 21.47 104 ASP A N 1
ATOM 778 C CA . ASP A 1 107 ? 25.352 -45.745 -2.065 1.00 20.32 104 ASP A CA 1
ATOM 779 C C . ASP A 1 107 ? 24.181 -46.025 -3.018 1.00 21.25 104 ASP A C 1
ATOM 780 O O . ASP A 1 107 ? 23.638 -47.135 -3.011 1.00 22.25 104 ASP A O 1
ATOM 785 N N . ASN A 1 108 ? 23.811 -45.064 -3.861 1.00 19.39 105 ASN A N 1
ATOM 786 C CA . ASN A 1 108 ? 22.693 -45.226 -4.792 1.00 19.18 105 ASN A CA 1
ATOM 787 C C . ASN A 1 108 ? 23.018 -44.654 -6.179 1.00 17.84 105 ASN A C 1
ATOM 788 O O . ASN A 1 108 ? 22.116 -44.385 -6.980 1.00 18.40 105 ASN A O 1
ATOM 793 N N . ALA A 1 109 ? 24.313 -44.445 -6.434 1.00 17.09 106 ALA A N 1
ATOM 794 C C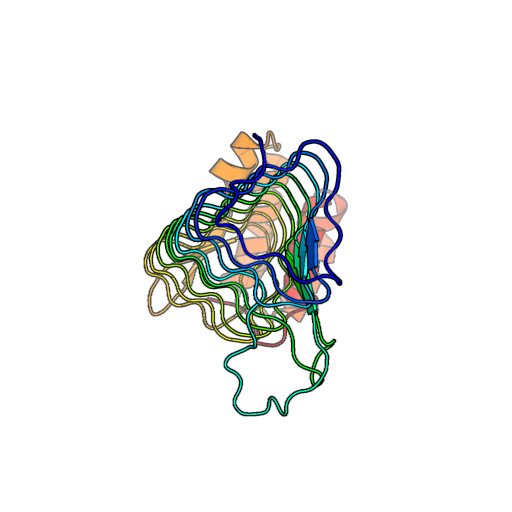A . ALA A 1 109 ? 24.793 -44.038 -7.769 1.00 16.20 106 ALA A CA 1
ATOM 795 C C . ALA A 1 109 ? 24.210 -42.695 -8.212 1.00 16.40 106 ALA A C 1
ATOM 796 O O . ALA A 1 109 ? 24.066 -42.434 -9.402 1.00 16.98 106 ALA A O 1
ATOM 798 N N . LEU A 1 110 ? 23.907 -41.834 -7.249 1.00 15.16 107 LEU A N 1
ATOM 799 C CA . LEU A 1 110 ? 23.186 -40.596 -7.566 1.00 15.10 107 LEU A CA 1
ATOM 800 C C . LEU A 1 110 ? 23.461 -39.489 -6.565 1.00 14.95 107 LEU A C 1
ATOM 801 O O . LEU A 1 110 ? 23.279 -39.642 -5.358 1.00 17.03 107 LEU A O 1
ATOM 806 N N . THR A 1 111 ? 23.925 -38.362 -7.079 1.00 12.58 108 THR A N 1
ATOM 807 C CA . THR A 1 111 ? 23.908 -37.118 -6.339 1.00 12.62 108 THR A CA 1
ATOM 808 C C . THR A 1 111 ? 22.707 -36.350 -6.823 1.00 12.11 108 THR A C 1
ATOM 809 O O . THR A 1 111 ? 22.472 -36.304 -8.039 1.00 12.25 108 THR A O 1
ATOM 813 N N . LYS A 1 112 ? 21.930 -35.772 -5.904 1.00 12.22 109 LYS A N 1
ATOM 814 C CA . LYS A 1 112 ? 20.667 -35.128 -6.270 1.00 13.87 109 LYS A CA 1
ATOM 815 C C . LYS A 1 112 ? 20.515 -33.799 -5.581 1.00 14.43 109 LYS A C 1
ATOM 816 O O . LYS A 1 112 ? 20.705 -33.707 -4.365 1.00 14.82 109 LYS A O 1
ATOM 826 N N . ILE A 1 113 ? 20.224 -32.759 -6.353 1.00 13.27 110 ILE A N 1
ATOM 827 C CA . ILE A 1 113 ? 19.873 -31.450 -5.818 1.00 14.19 110 ILE A CA 1
ATOM 828 C C . ILE A 1 113 ? 18.473 -31.107 -6.329 1.00 13.13 110 ILE A C 1
ATOM 829 O O . ILE A 1 113 ? 18.156 -31.395 -7.496 1.00 13.79 110 ILE A O 1
ATOM 837 N N . GLY A 1 114 ? 17.671 -30.482 -5.477 1.00 12.96 111 GLY A N 1
ATOM 838 C CA . GLY A 1 114 ? 16.312 -30.125 -5.834 1.00 12.19 111 GLY A CA 1
ATOM 839 C C . GLY A 1 114 ? 16.205 -28.831 -6.602 1.00 12.89 111 GLY A C 1
ATOM 840 O O . GLY A 1 114 ? 16.925 -28.632 -7.601 1.00 13.46 111 GLY A O 1
ATOM 841 N N . SER A 1 115 ? 15.311 -27.962 -6.146 1.00 13.60 112 SER A N 1
ATOM 842 C CA . SER A 1 115 ? 14.927 -26.758 -6.874 1.00 12.93 112 SER A CA 1
ATOM 843 C C . SER A 1 115 ? 15.027 -25.497 -6.033 1.00 12.60 112 SER A C 1
ATOM 844 O O . SER A 1 115 ? 14.948 -25.561 -4.798 1.00 13.03 112 SER A O 1
ATOM 847 N N . HIS A 1 116 ? 15.198 -24.351 -6.691 1.00 12.92 113 HIS A N 1
ATOM 848 C CA . HIS A 1 116 ? 15.203 -23.052 -6.033 1.00 13.34 113 HIS A CA 1
ATOM 849 C C . HIS A 1 116 ? 16.351 -22.878 -5.040 1.00 13.13 113 HIS A C 1
ATOM 850 O O . HIS A 1 116 ? 16.233 -22.128 -4.073 1.00 14.15 113 HIS A O 1
ATOM 857 N N . ASN A 1 117 ? 17.462 -23.561 -5.308 1.00 12.48 114 ASN A N 1
ATOM 858 C CA . ASN A 1 117 ? 18.655 -23.420 -4.472 1.00 12.34 114 ASN A CA 1
ATOM 859 C C . ASN A 1 117 ? 19.567 -22.335 -5.006 1.00 12.45 114 ASN A C 1
ATOM 860 O O . ASN A 1 117 ? 19.610 -22.105 -6.215 1.00 13.16 114 ASN A O 1
ATOM 865 N N . LEU A 1 118 ? 20.310 -21.715 -4.104 1.00 11.33 115 LEU A N 1
ATOM 866 C CA . LEU A 1 118 ? 21.390 -20.791 -4.469 1.00 11.93 115 LEU A CA 1
ATOM 867 C C . LEU A 1 118 ? 22.686 -21.384 -3.959 1.00 11.27 115 LEU A C 1
ATOM 868 O O . LEU A 1 118 ? 22.866 -21.551 -2.738 1.00 11.56 115 LEU A O 1
ATOM 873 N N . LEU A 1 119 ? 23.562 -21.749 -4.894 1.00 10.52 116 LEU A N 1
ATOM 874 C CA . LEU A 1 119 ? 24.906 -22.238 -4.590 1.00 10.32 116 LEU A CA 1
ATOM 875 C C . LEU A 1 119 ? 25.854 -21.113 -4.941 1.00 9.97 116 LEU A C 1
ATOM 876 O O . LEU A 1 119 ? 26.113 -20.867 -6.121 1.00 10.57 116 LEU A O 1
ATOM 881 N N . MET A 1 120 ? 26.314 -20.399 -3.926 1.00 10.15 117 MET A N 1
ATOM 882 C CA . MET A 1 120 ? 27.220 -19.275 -4.159 1.00 11.04 117 MET A CA 1
ATOM 883 C C . MET A 1 120 ? 28.595 -19.744 -4.572 1.00 10.39 117 MET A C 1
ATOM 884 O O . MET A 1 120 ? 28.883 -20.942 -4.625 1.00 10.87 117 MET A O 1
ATOM 889 N N . VAL A 1 121 ? 29.448 -18.783 -4.904 1.00 10.59 118 VAL A N 1
ATOM 890 C CA . VAL A 1 121 ? 30.745 -19.118 -5.502 1.00 11.15 118 VAL A CA 1
ATOM 891 C C . VAL A 1 121 ? 31.483 -20.186 -4.707 1.00 11.03 118 VAL A C 1
ATOM 892 O O . VAL A 1 121 ? 31.569 -20.130 -3.475 1.00 11.06 118 VAL A O 1
ATOM 896 N N . ASN A 1 122 ? 32.045 -21.153 -5.421 1.00 10.50 119 ASN A N 1
ATOM 897 C CA . ASN A 1 122 ? 32.835 -22.233 -4.831 1.00 11.43 119 ASN A CA 1
ATOM 898 C C . ASN A 1 122 ? 32.066 -23.065 -3.816 1.00 11.43 119 ASN A C 1
ATOM 899 O O . ASN A 1 122 ? 32.600 -23.438 -2.764 1.00 13.95 119 ASN A O 1
ATOM 904 N N . THR A 1 123 ? 30.815 -23.369 -4.123 1.00 10.88 120 THR A N 1
ATOM 905 C CA . THR A 1 123 ? 30.088 -24.416 -3.366 1.00 11.13 120 THR A CA 1
ATOM 906 C C . THR A 1 123 ? 30.483 -25.766 -3.937 1.00 11.20 120 THR A C 1
ATOM 907 O O . THR A 1 123 ? 30.448 -25.972 -5.155 1.00 10.98 120 THR A O 1
ATOM 911 N N . HIS A 1 124 ? 30.865 -26.690 -3.064 1.00 10.63 121 HIS A N 1
ATOM 912 C CA . HIS A 1 124 ? 31.137 -28.062 -3.441 1.00 10.66 121 HIS A CA 1
ATOM 913 C C . HIS A 1 124 ? 30.062 -28.974 -2.924 1.00 11.08 121 HIS A C 1
ATOM 914 O O . HIS A 1 124 ? 29.793 -28.990 -1.716 1.00 11.41 121 HIS A O 1
ATOM 921 N N . ILE A 1 125 ? 29.453 -29.722 -3.828 1.00 10.27 122 ILE A N 1
ATOM 922 C CA . ILE A 1 125 ? 28.521 -30.791 -3.460 1.00 11.41 122 ILE A CA 1
ATOM 923 C C . ILE A 1 125 ? 29.146 -32.119 -3.855 1.00 10.45 122 ILE A C 1
ATOM 924 O O . ILE A 1 125 ? 29.277 -32.438 -5.037 1.00 11.40 122 ILE A O 1
ATOM 929 N N . ALA A 1 126 ? 29.558 -32.899 -2.859 1.00 11.36 123 ALA A N 1
ATOM 930 C CA . ALA A 1 126 ? 30.228 -34.163 -3.081 1.00 11.46 123 ALA A CA 1
ATOM 931 C C . ALA A 1 126 ? 29.302 -35.268 -3.556 1.00 11.60 123 ALA A C 1
ATOM 932 O O . ALA A 1 126 ? 28.083 -35.164 -3.483 1.00 12.13 123 ALA A O 1
ATOM 934 N N . HIS A 1 127 ? 29.928 -36.341 -4.030 1.00 12.22 124 HIS A N 1
ATOM 935 C CA . HIS A 1 127 ? 29.203 -37.559 -4.374 1.00 12.69 124 HIS A CA 1
ATOM 936 C C . HIS A 1 127 ? 28.141 -37.950 -3.359 1.00 13.27 124 HIS A C 1
ATOM 937 O O . HIS A 1 127 ? 28.369 -37.910 -2.144 1.00 13.20 124 HIS A O 1
ATOM 944 N N . ASP A 1 128 ? 26.983 -38.347 -3.886 1.00 11.93 125 ASP A N 1
ATOM 945 C CA . ASP A 1 128 ? 25.911 -38.993 -3.110 1.00 13.62 125 ASP A CA 1
ATOM 946 C C . ASP A 1 128 ? 25.163 -38.067 -2.177 1.00 14.07 125 ASP A C 1
ATOM 947 O O . ASP A 1 128 ? 24.303 -38.509 -1.409 1.00 15.47 125 ASP A O 1
ATOM 952 N N . CYS A 1 129 ? 25.439 -36.774 -2.245 1.00 12.66 126 CYS A N 1
ATOM 953 C CA . CYS A 1 129 ? 24.622 -35.854 -1.480 1.00 12.72 126 CYS A CA 1
ATOM 954 C C . CYS A 1 129 ? 23.202 -35.834 -2.009 1.00 13.31 126 CYS A C 1
ATOM 955 O O . CYS A 1 129 ? 22.959 -36.087 -3.209 1.00 13.84 126 CYS A O 1
ATOM 958 N N . ILE A 1 130 ? 22.270 -35.534 -1.115 1.00 14.07 127 ILE A N 1
ATOM 959 C CA . ILE A 1 130 ? 20.887 -35.282 -1.487 1.00 14.62 127 ILE A CA 1
ATOM 960 C C . ILE A 1 130 ? 20.533 -33.951 -0.874 1.00 14.76 127 ILE A C 1
ATOM 961 O O . ILE A 1 130 ? 20.628 -33.780 0.335 1.00 15.95 127 ILE A O 1
ATOM 966 N N . VAL A 1 131 ? 20.182 -32.987 -1.709 1.00 13.88 128 VAL A N 1
ATOM 967 C CA . VAL A 1 131 ? 19.873 -31.646 -1.275 1.00 13.40 128 VAL A CA 1
ATOM 968 C C . VAL A 1 131 ? 18.471 -31.338 -1.736 1.00 13.07 128 VAL A C 1
ATOM 969 O O . VAL A 1 131 ? 18.144 -31.611 -2.888 1.00 13.30 128 VAL A O 1
ATOM 973 N N . GLY A 1 132 ? 17.665 -30.764 -0.853 1.00 13.60 129 GLY A N 1
ATOM 974 C CA . GLY A 1 132 ? 16.271 -30.441 -1.156 1.00 13.49 129 GLY A CA 1
ATOM 975 C C . GLY A 1 132 ? 16.103 -29.124 -1.893 1.00 13.73 129 GLY A C 1
ATOM 976 O O . GLY A 1 132 ? 16.845 -28.832 -2.851 1.00 13.93 129 GLY A O 1
ATOM 977 N N . ASP A 1 133 ? 15.136 -28.323 -1.453 1.00 13.61 130 ASP A N 1
ATOM 978 C CA . ASP A 1 133 ? 14.722 -27.116 -2.159 1.00 13.54 130 ASP A CA 1
ATOM 979 C C . ASP A 1 133 ? 14.940 -25.878 -1.317 1.00 13.38 130 ASP A C 1
ATOM 980 O O . ASP A 1 133 ? 14.927 -25.950 -0.079 1.00 13.80 130 ASP A O 1
ATOM 985 N N . HIS A 1 134 ? 15.098 -24.720 -1.965 1.00 13.48 131 HIS A N 1
ATOM 986 C CA . HIS A 1 134 ? 15.114 -23.414 -1.291 1.00 12.94 131 HIS A CA 1
ATOM 987 C C . HIS A 1 134 ? 16.258 -23.231 -0.301 1.00 13.61 131 HIS A C 1
ATOM 988 O O . HIS A 1 134 ? 16.139 -22.479 0.677 1.00 14.61 131 HIS A O 1
ATOM 995 N N . ASN A 1 135 ? 17.377 -23.892 -0.568 1.00 12.92 132 ASN A N 1
ATOM 996 C CA . ASN A 1 135 ? 18.542 -23.765 0.290 1.00 12.46 132 ASN A CA 1
ATOM 997 C C . ASN A 1 135 ? 19.503 -22.699 -0.209 1.00 12.74 132 ASN A C 1
ATOM 998 O O . ASN A 1 135 ? 19.498 -22.372 -1.399 1.00 13.56 132 ASN A O 1
ATOM 1003 N N . ILE A 1 136 ? 20.322 -22.181 0.689 1.00 12.62 133 ILE A N 1
ATOM 1004 C CA . ILE A 1 136 ? 21.342 -21.194 0.331 1.00 12.84 133 ILE A CA 1
ATOM 1005 C C . ILE A 1 136 ? 22.653 -21.683 0.887 1.00 13.12 133 ILE A C 1
ATOM 1006 O O . ILE A 1 136 ? 22.785 -21.892 2.097 1.00 12.91 133 ILE A O 1
ATOM 1011 N N . PHE A 1 137 ? 23.632 -21.874 0.008 1.00 12.51 134 PHE A N 1
ATOM 1012 C CA . PHE A 1 137 ? 25.001 -22.207 0.390 1.00 12.90 134 PHE A CA 1
ATOM 1013 C C . PHE A 1 137 ? 25.846 -20.989 0.088 1.00 13.17 134 PHE A C 1
ATOM 1014 O O . PHE A 1 137 ? 25.985 -20.605 -1.078 1.00 13.37 134 PHE A O 1
ATOM 1022 N N . ALA A 1 138 ? 26.381 -20.357 1.120 1.00 13.55 135 ALA A N 1
ATOM 1023 C CA . ALA A 1 138 ? 27.228 -19.189 0.930 1.00 14.31 135 ALA A CA 1
ATOM 1024 C C . ALA A 1 138 ? 28.594 -19.580 0.384 1.00 14.27 135 ALA A C 1
ATOM 1025 O O . ALA A 1 138 ? 28.902 -20.754 0.188 1.00 15.18 135 ALA A O 1
ATOM 1027 N N . ASN A 1 139 ? 29.409 -18.584 0.097 1.00 13.82 136 ASN A N 1
ATOM 1028 C CA . ASN A 1 139 ? 30.663 -18.841 -0.587 1.00 14.17 136 ASN A CA 1
ATOM 1029 C C . ASN A 1 139 ? 31.530 -19.873 0.096 1.00 13.77 136 ASN A C 1
ATOM 1030 O O . ASN A 1 139 ? 31.609 -19.899 1.326 1.00 13.51 136 ASN A O 1
ATOM 1035 N N . ASN A 1 140 ? 32.215 -20.692 -0.687 1.00 13.29 137 ASN A N 1
ATOM 1036 C CA . ASN A 1 140 ? 33.244 -21.607 -0.165 1.00 14.21 137 ASN A CA 1
ATOM 1037 C C . ASN A 1 140 ? 32.724 -22.712 0.769 1.00 15.22 137 ASN A C 1
ATOM 1038 O O . ASN A 1 140 ? 33.487 -23.269 1.564 1.00 18.23 137 ASN A O 1
ATOM 1043 N N . VAL A 1 141 ? 31.440 -23.021 0.664 1.00 14.32 138 VAL A N 1
ATOM 1044 C CA . VAL A 1 141 ? 30.872 -24.111 1.471 1.00 13.26 138 VAL A CA 1
ATOM 1045 C C . VAL A 1 141 ? 31.274 -25.463 0.884 1.00 13.70 138 VAL A C 1
ATOM 1046 O O . VAL A 1 141 ? 31.174 -25.669 -0.336 1.00 14.15 138 VAL A O 1
ATOM 1050 N N . GLY A 1 142 ? 31.753 -26.358 1.729 1.00 14.13 139 GLY A N 1
ATOM 1051 C CA . GLY A 1 142 ? 32.109 -27.704 1.306 1.00 14.94 139 GLY A CA 1
ATOM 1052 C C . GLY A 1 142 ? 31.172 -28.711 1.918 1.00 15.17 139 GLY A C 1
ATOM 1053 O O . GLY A 1 142 ? 31.135 -28.854 3.141 1.00 17.47 139 GLY A O 1
ATOM 1054 N N . VAL A 1 143 ? 30.420 -29.402 1.086 1.00 13.60 140 VAL A N 1
ATOM 1055 C CA . VAL A 1 143 ? 29.506 -30.438 1.555 1.00 13.47 140 VAL A CA 1
ATOM 1056 C C . VAL A 1 143 ? 30.114 -31.776 1.153 1.00 13.56 140 VAL A C 1
ATOM 1057 O O . VAL A 1 143 ? 30.233 -32.091 -0.034 1.00 13.57 140 VAL A O 1
ATOM 1061 N N . ALA A 1 144 ? 30.517 -32.571 2.143 1.00 13.20 141 ALA A N 1
ATOM 1062 C CA . ALA A 1 144 ? 31.213 -33.821 1.876 1.00 13.03 141 ALA A CA 1
ATOM 1063 C C . ALA A 1 144 ? 30.248 -34.949 1.489 1.00 13.06 141 ALA A C 1
ATOM 1064 O O . ALA A 1 144 ? 29.040 -34.753 1.372 1.00 12.82 141 ALA A O 1
ATOM 1066 N N . GLY A 1 145 ? 30.813 -36.128 1.268 1.00 13.42 142 GLY A N 1
ATOM 1067 C CA . GLY A 1 145 ? 30.045 -37.225 0.689 1.00 13.05 142 GLY A CA 1
ATOM 1068 C C . GLY A 1 145 ? 28.836 -37.680 1.479 1.00 13.32 142 GLY A C 1
ATOM 1069 O O . GLY A 1 145 ? 28.867 -37.735 2.705 1.00 13.24 142 GLY A O 1
ATOM 1070 N N . HIS A 1 146 ? 27.777 -38.048 0.766 1.00 13.32 143 HIS A N 1
ATOM 1071 C CA . HIS A 1 146 ? 26.587 -38.685 1.366 1.00 13.59 143 HIS A CA 1
ATOM 1072 C C . HIS A 1 146 ? 25.833 -37.800 2.345 1.00 14.48 143 HIS A C 1
ATOM 1073 O O . HIS A 1 146 ? 25.058 -38.295 3.162 1.00 15.94 143 HIS A O 1
ATOM 1080 N N . VAL A 1 147 ? 26.043 -36.489 2.282 1.00 12.72 144 VAL A N 1
ATOM 1081 C CA . VAL A 1 147 ? 25.327 -35.568 3.151 1.00 13.88 144 VAL A CA 1
ATOM 1082 C C . VAL A 1 147 ? 23.909 -35.339 2.646 1.00 14.58 144 VAL A C 1
ATOM 1083 O O . VAL A 1 147 ? 23.679 -35.187 1.429 1.00 13.87 144 VAL A O 1
ATOM 1087 N N . HIS A 1 148 ? 22.941 -35.316 3.558 1.00 14.28 145 HIS A N 1
ATOM 1088 C CA . HIS A 1 148 ? 21.565 -35.026 3.191 1.00 15.04 145 HIS A CA 1
ATOM 1089 C C . HIS A 1 148 ? 21.156 -33.690 3.784 1.00 15.79 145 HIS A C 1
ATOM 1090 O O . HIS A 1 148 ? 21.241 -33.497 4.998 1.00 16.77 145 HIS A O 1
ATOM 1097 N N . ILE A 1 149 ? 20.739 -32.766 2.920 1.00 14.47 146 ILE A N 1
ATOM 1098 C CA . ILE A 1 149 ? 20.278 -31.432 3.294 1.00 14.86 146 ILE A CA 1
ATOM 1099 C C . ILE A 1 149 ? 18.799 -31.338 2.925 1.00 14.68 146 ILE A C 1
ATOM 1100 O O . ILE A 1 149 ? 18.391 -31.726 1.819 1.00 14.41 146 ILE A O 1
ATOM 1108 N N . GLY A 1 150 ? 18.003 -30.820 3.858 1.00 14.44 147 GLY A N 1
ATOM 1109 C CA . GLY A 1 150 ? 16.562 -30.675 3.658 1.00 14.62 147 GLY A CA 1
ATOM 1110 C C . GLY A 1 150 ? 16.211 -29.453 2.832 1.00 14.28 147 GLY A C 1
ATOM 1111 O O . GLY A 1 150 ? 16.829 -29.217 1.785 1.00 15.09 147 GLY A O 1
ATOM 1112 N N . ASP A 1 151 ? 15.214 -28.699 3.278 1.00 14.40 148 ASP A N 1
ATOM 1113 C CA . ASP A 1 151 ? 14.718 -27.511 2.586 1.00 14.34 148 ASP A CA 1
ATOM 1114 C C . ASP A 1 151 ? 14.903 -26.274 3.434 1.00 14.18 148 ASP A C 1
ATOM 1115 O O . ASP A 1 151 ? 14.890 -26.347 4.677 1.00 14.62 148 ASP A O 1
ATOM 1120 N N . HIS A 1 152 ? 15.051 -25.121 2.793 1.00 13.45 149 HIS A N 1
ATOM 1121 C CA . HIS A 1 152 ? 15.098 -23.844 3.516 1.00 13.76 149 HIS A CA 1
ATOM 1122 C C . HIS A 1 152 ? 16.238 -23.754 4.522 1.00 14.26 149 HIS A C 1
ATOM 1123 O O . HIS A 1 152 ? 16.124 -23.095 5.555 1.00 15.52 149 HIS A O 1
ATOM 1130 N N . VAL A 1 153 ? 17.347 -24.415 4.208 1.00 13.16 150 VAL A N 1
ATOM 1131 C CA . VAL A 1 153 ? 18.552 -24.386 5.032 1.00 13.52 150 VAL A CA 1
ATOM 1132 C C . VAL A 1 153 ? 19.469 -23.250 4.567 1.00 13.86 150 VAL A C 1
ATOM 1133 O O . VAL A 1 153 ? 19.529 -22.957 3.365 1.00 14.27 150 VAL A O 1
ATOM 1137 N N . ILE A 1 154 ? 20.168 -22.614 5.497 1.00 13.64 151 ILE A N 1
ATOM 1138 C CA . ILE A 1 154 ? 21.171 -21.613 5.129 1.00 14.36 151 ILE A CA 1
ATOM 1139 C C . ILE A 1 154 ? 22.479 -22.080 5.712 1.00 14.30 151 ILE A C 1
ATOM 1140 O O . ILE A 1 154 ? 22.578 -22.347 6.921 1.00 14.56 151 ILE A O 1
ATOM 1145 N N . VAL A 1 155 ? 23.488 -22.200 4.854 1.00 13.55 152 VAL A N 1
ATOM 1146 C CA . VAL A 1 155 ? 24.824 -22.581 5.292 1.00 14.34 152 VAL A CA 1
ATOM 1147 C C . VAL A 1 155 ? 25.762 -21.398 5.101 1.00 14.32 152 VAL A C 1
ATOM 1148 O O . VAL A 1 155 ? 26.006 -20.953 3.977 1.00 14.43 152 VAL A O 1
ATOM 1152 N N . GLY A 1 156 ? 26.275 -20.865 6.203 1.00 14.75 153 GLY A N 1
ATOM 1153 C CA . GLY A 1 156 ? 27.137 -19.691 6.155 1.00 14.29 153 GLY A CA 1
ATOM 1154 C C . GLY A 1 156 ? 28.477 -19.965 5.491 1.00 13.66 153 GLY A C 1
ATOM 1155 O O . GLY A 1 156 ? 28.949 -21.095 5.415 1.00 14.13 153 GLY A O 1
ATOM 1156 N N . GLY A 1 157 ? 29.094 -18.890 5.026 1.00 13.92 154 GLY A N 1
ATOM 1157 C CA . GLY A 1 157 ? 30.279 -18.992 4.184 1.00 15.05 154 GLY A CA 1
ATOM 1158 C C . GLY A 1 157 ? 31.439 -19.688 4.847 1.00 14.31 154 GLY A C 1
ATOM 1159 O O . GLY A 1 157 ? 31.658 -19.559 6.062 1.00 14.45 154 GLY A O 1
ATOM 1160 N N . ASN A 1 158 ? 32.190 -20.419 4.045 1.00 14.98 155 ASN A N 1
ATOM 1161 C CA . ASN A 1 158 ? 33.408 -21.072 4.475 1.00 16.24 155 ASN A CA 1
ATOM 1162 C C . ASN A 1 158 ? 33.169 -22.157 5.535 1.00 15.76 155 ASN A C 1
ATOM 1163 O O . ASN A 1 158 ? 34.031 -22.440 6.378 1.00 17.30 155 ASN A O 1
ATOM 1168 N N . SER A 1 159 ? 31.974 -22.729 5.508 1.00 15.51 156 SER A N 1
ATOM 1169 C CA . SER A 1 159 ? 31.655 -23.847 6.387 1.00 15.63 156 SER A CA 1
ATOM 1170 C C . SER A 1 159 ? 31.902 -25.167 5.679 1.00 15.61 156 SER A C 1
ATOM 1171 O O . SER A 1 159 ? 31.913 -25.234 4.434 1.00 16.92 156 SER A O 1
ATOM 1174 N N . GLY A 1 160 ? 32.126 -26.209 6.473 1.00 14.81 157 GLY A N 1
ATOM 1175 C CA . GLY A 1 160 ? 32.293 -27.572 5.984 1.00 14.54 157 GLY A CA 1
ATOM 1176 C C . GLY A 1 160 ? 31.338 -28.500 6.691 1.00 15.27 157 GLY A C 1
ATOM 1177 O O . GLY A 1 160 ? 31.144 -28.404 7.911 1.00 16.46 157 GLY A O 1
ATOM 1178 N N . ILE A 1 161 ? 30.750 -29.412 5.933 1.00 14.72 158 ILE A N 1
ATOM 1179 C CA . ILE A 1 161 ? 29.853 -30.417 6.484 1.00 15.19 158 ILE A CA 1
ATOM 1180 C C . ILE A 1 161 ? 30.448 -31.789 6.236 1.00 15.62 158 ILE A C 1
ATOM 1181 O O . ILE A 1 161 ? 30.635 -32.194 5.102 1.00 16.11 158 ILE A O 1
ATOM 1186 N N . HIS A 1 162 ? 30.747 -32.499 7.319 1.00 15.61 159 HIS A N 1
ATOM 1187 C CA . HIS A 1 162 ? 31.388 -33.815 7.291 1.00 15.73 159 HIS A CA 1
ATOM 1188 C C . HIS A 1 162 ? 30.521 -34.886 6.622 1.00 14.94 159 HIS A C 1
ATOM 1189 O O . HIS A 1 162 ? 29.292 -34.825 6.665 1.00 14.56 159 HIS A O 1
ATOM 1196 N N . GLN A 1 163 ? 31.184 -35.865 6.015 1.00 14.35 160 GLN A N 1
ATOM 1197 C CA . GLN A 1 163 ? 30.487 -36.991 5.355 1.00 15.69 160 GLN A CA 1
ATOM 1198 C C . GLN A 1 163 ? 29.400 -37.618 6.225 1.00 15.66 160 GLN A C 1
ATOM 1199 O O . GLN A 1 163 ? 29.553 -37.745 7.454 1.00 15.87 160 GLN A O 1
ATOM 1205 N N . PHE A 1 164 ? 28.287 -37.956 5.583 1.00 14.45 161 PHE A N 1
ATOM 1206 C CA . PHE A 1 164 ? 27.155 -38.673 6.195 1.00 15.42 161 PHE A CA 1
ATOM 1207 C C . PHE A 1 164 ? 26.295 -37.842 7.127 1.00 15.52 161 PHE A C 1
ATOM 1208 O O . PHE A 1 164 ? 25.271 -38.329 7.619 1.00 17.45 161 PHE A O 1
ATOM 1216 N N . CYS A 1 165 ? 26.661 -36.587 7.366 1.00 14.83 162 CYS A N 1
ATOM 1217 C CA . CYS A 1 165 ? 25.812 -35.737 8.193 1.00 14.95 162 CYS A CA 1
ATOM 1218 C C . CYS A 1 165 ? 24.463 -35.416 7.547 1.00 14.56 162 CYS A C 1
ATOM 1219 O O . CYS A 1 165 ? 24.312 -35.466 6.314 1.00 14.83 162 CYS A O 1
ATOM 1222 N N . LYS A 1 166 ? 23.488 -35.087 8.388 1.00 15.56 163 LYS A N 1
ATOM 1223 C CA . LYS A 1 166 ? 22.153 -34.725 7.952 1.00 15.30 163 LYS A CA 1
ATOM 1224 C C . LYS A 1 166 ? 21.804 -33.359 8.506 1.00 16.03 163 LYS A C 1
ATOM 1225 O O . LYS A 1 166 ? 21.848 -33.132 9.714 1.00 16.17 163 LYS A O 1
ATOM 1231 N N . ILE A 1 167 ? 21.491 -32.424 7.617 1.00 15.19 164 ILE A N 1
ATOM 1232 C CA . ILE A 1 167 ? 21.214 -31.042 7.975 1.00 15.36 164 ILE A CA 1
ATOM 1233 C C . ILE A 1 167 ? 19.779 -30.783 7.590 1.00 15.47 164 ILE A C 1
ATOM 1234 O O . ILE A 1 167 ? 19.422 -30.716 6.400 1.00 16.39 164 ILE A O 1
ATOM 1239 N N . ASP A 1 168 ? 18.913 -30.720 8.592 1.00 14.99 165 ASP A N 1
ATOM 1240 C CA . ASP A 1 168 ? 17.489 -30.752 8.312 1.00 15.35 165 ASP A CA 1
ATOM 1241 C C . ASP A 1 168 ? 16.850 -29.380 8.090 1.00 14.80 165 ASP A C 1
ATOM 1242 O O . ASP A 1 168 ? 17.492 -28.329 8.250 1.00 15.56 165 ASP A O 1
ATOM 1247 N N . SER A 1 169 ? 15.583 -29.398 7.689 1.00 15.12 166 SER A N 1
ATOM 1248 C CA . SER A 1 169 ? 14.946 -28.188 7.185 1.00 14.70 166 SER A CA 1
ATOM 1249 C C . SER A 1 169 ? 14.910 -27.041 8.159 1.00 15.66 166 SER A C 1
ATOM 1250 O O . SER A 1 169 ? 14.761 -27.261 9.368 1.00 16.01 166 SER A O 1
ATOM 1253 N N . TYR A 1 170 ? 15.070 -25.819 7.639 1.00 15.27 167 TYR A N 1
ATOM 1254 C CA . TYR A 1 170 ? 14.977 -24.567 8.406 1.00 15.60 167 TYR A CA 1
ATOM 1255 C C . TYR A 1 170 ? 16.120 -24.336 9.388 1.00 15.20 167 TYR A C 1
ATOM 1256 O O . TYR A 1 170 ? 16.082 -23.394 10.183 1.00 16.44 167 TYR A O 1
ATOM 1265 N N . SER A 1 171 ? 17.135 -25.193 9.337 1.00 14.82 168 SER A N 1
ATOM 1266 C CA . SER A 1 171 ? 18.325 -25.001 10.157 1.00 15.51 168 SER A CA 1
ATOM 1267 C C . SER A 1 171 ? 19.222 -23.911 9.560 1.00 15.21 168 SER A C 1
ATOM 1268 O O . SER A 1 171 ? 19.089 -23.550 8.374 1.00 15.79 168 SER A O 1
ATOM 1271 N N . MET A 1 172 ? 20.112 -23.391 10.389 1.00 15.44 169 MET A N 1
ATOM 1272 C CA . MET A 1 172 ? 21.084 -22.388 9.952 1.00 16.09 169 MET A CA 1
ATOM 1273 C C . MET A 1 172 ? 22.433 -22.736 10.503 1.00 16.65 169 MET A C 1
ATOM 1274 O O . MET A 1 172 ? 22.587 -22.971 11.703 1.00 17.04 169 MET A O 1
ATOM 1279 N N . ILE A 1 173 ? 23.423 -22.779 9.624 1.00 15.56 170 ILE A N 1
ATOM 1280 C CA . ILE A 1 173 ? 24.799 -23.042 10.006 1.00 15.55 170 ILE A CA 1
ATOM 1281 C C . ILE A 1 173 ? 25.545 -21.716 9.922 1.00 15.72 170 ILE A C 1
ATOM 1282 O O . ILE A 1 173 ? 25.558 -21.073 8.873 1.00 15.88 170 ILE A O 1
ATOM 1290 N N . GLY A 1 174 ? 26.158 -21.293 11.023 1.00 15.43 171 GLY A N 1
ATOM 1291 C CA . GLY A 1 174 ? 26.894 -20.026 11.034 1.00 16.03 171 GLY A CA 1
ATOM 1292 C C . GLY A 1 174 ? 28.107 -20.068 10.127 1.00 16.46 171 GLY A C 1
ATOM 1293 O O . GLY A 1 174 ? 28.645 -21.136 9.828 1.00 16.57 171 GLY A O 1
ATOM 1294 N N . GLY A 1 175 ? 28.547 -18.892 9.696 1.00 16.32 172 GLY A N 1
ATOM 1295 C CA . GLY A 1 175 ? 29.793 -18.811 8.926 1.00 15.93 172 GLY A CA 1
ATOM 1296 C C . GLY A 1 175 ? 30.963 -19.507 9.604 1.00 15.60 172 GLY A C 1
ATOM 1297 O O . GLY A 1 175 ? 31.071 -19.536 10.841 1.00 16.22 172 GLY A O 1
ATOM 1298 N N . ALA A 1 176 ? 31.820 -20.103 8.788 1.00 14.68 173 ALA A N 1
ATOM 1299 C CA . ALA A 1 176 ? 33.089 -20.684 9.206 1.00 15.73 173 ALA A CA 1
ATOM 1300 C C . ALA A 1 176 ? 32.925 -21.803 10.226 1.00 15.47 173 ALA A C 1
ATOM 1301 O O . ALA A 1 176 ? 33.776 -21.989 11.100 1.00 17.79 173 ALA A O 1
ATOM 1303 N N . SER A 1 177 ? 31.846 -22.564 10.085 1.00 15.12 174 SER A N 1
ATOM 1304 C CA . SER A 1 177 ? 31.606 -23.695 10.984 1.00 14.84 174 SER A CA 1
ATOM 1305 C C . SER A 1 177 ? 32.145 -24.997 10.437 1.00 15.87 174 SER A C 1
ATOM 1306 O O . SER A 1 177 ? 32.253 -25.186 9.215 1.00 16.37 174 SER A O 1
ATOM 1309 N N . LEU A 1 178 ? 32.473 -25.913 11.341 1.00 15.50 175 LEU A N 1
ATOM 1310 C CA . LEU A 1 178 ? 32.833 -27.277 10.987 1.00 15.83 175 LEU A CA 1
ATOM 1311 C C . LEU A 1 178 ? 31.760 -28.173 11.573 1.00 15.42 175 LEU A C 1
ATOM 1312 O O . LEU A 1 178 ? 31.670 -28.316 12.786 1.00 15.43 175 LEU A O 1
ATOM 1317 N N . ILE A 1 179 ? 30.921 -28.733 10.719 1.00 15.54 176 ILE A N 1
ATOM 1318 C CA . ILE A 1 179 ? 29.809 -29.560 11.169 1.00 15.46 176 ILE A CA 1
ATOM 1319 C C . ILE A 1 179 ? 30.181 -31.026 11.083 1.00 16.01 176 ILE A C 1
ATOM 1320 O O . ILE A 1 179 ? 30.428 -31.550 10.000 1.00 16.56 176 ILE A O 1
ATOM 1325 N N . LEU A 1 180 ? 30.233 -31.690 12.236 1.00 16.36 177 LEU A N 1
ATOM 1326 C CA . LEU A 1 180 ? 30.687 -33.081 12.303 1.00 16.72 177 LEU A CA 1
ATOM 1327 C C . LEU A 1 180 ? 29.579 -34.069 12.636 1.00 17.27 177 LEU A C 1
ATOM 1328 O O . LEU A 1 180 ? 29.782 -35.284 12.537 1.00 18.25 177 LEU A O 1
ATOM 1333 N N . LYS A 1 181 ? 28.420 -33.543 13.032 1.00 16.79 178 LYS A N 1
ATOM 1334 C CA . LYS A 1 181 ? 27.265 -34.352 13.413 1.00 17.32 178 LYS A CA 1
ATOM 1335 C C . LYS A 1 181 ? 26.005 -33.717 12.835 1.00 17.84 178 LYS A C 1
ATOM 1336 O O . LYS A 1 181 ? 26.074 -32.675 12.180 1.00 18.47 178 LYS A O 1
ATOM 1342 N N . ASP A 1 182 ? 24.855 -34.341 13.056 1.00 17.64 179 ASP A N 1
ATOM 1343 C CA . ASP A 1 182 ? 23.629 -33.884 12.416 1.00 17.91 179 ASP A CA 1
ATOM 1344 C C . ASP A 1 182 ? 23.118 -32.597 13.022 1.00 17.52 179 ASP A C 1
ATOM 1345 O O . ASP A 1 182 ? 23.286 -32.369 14.237 1.00 17.86 179 ASP A O 1
ATOM 1350 N N . VAL A 1 183 ? 22.489 -31.764 12.195 1.00 16.56 180 VAL A N 1
ATOM 1351 C CA . VAL A 1 183 ? 21.862 -30.540 12.662 1.00 16.28 180 VAL A CA 1
ATOM 1352 C C . VAL A 1 183 ? 20.366 -30.693 12.478 1.00 16.37 180 VAL A C 1
ATOM 1353 O O . VAL A 1 183 ? 19.871 -30.720 11.355 1.00 17.09 180 VAL A O 1
ATOM 1357 N N . PRO A 1 184 ? 19.626 -30.802 13.586 1.00 16.15 181 PRO A N 1
ATOM 1358 C CA . PRO A 1 184 ? 18.194 -31.044 13.455 1.00 15.99 181 PRO A CA 1
ATOM 1359 C C . PRO A 1 184 ? 17.412 -29.876 12.868 1.00 14.95 181 PRO A C 1
ATOM 1360 O O . PRO A 1 184 ? 17.913 -28.736 12.800 1.00 15.91 181 PRO A O 1
ATOM 1364 N N . ALA A 1 185 ? 16.178 -30.167 12.460 1.00 16.01 182 ALA A N 1
ATOM 1365 C CA . ALA A 1 185 ? 15.263 -29.175 11.910 1.00 15.86 182 ALA A CA 1
ATOM 1366 C C . ALA A 1 185 ? 15.170 -27.969 12.818 1.00 16.36 182 ALA A C 1
ATOM 1367 O O . ALA A 1 185 ? 15.131 -28.117 14.050 1.00 16.97 182 ALA A O 1
ATOM 1369 N N . TYR A 1 186 ? 15.154 -26.770 12.228 1.00 15.83 183 TYR A N 1
ATOM 1370 C CA . TYR A 1 186 ? 15.023 -25.490 12.949 1.00 16.46 183 TYR A CA 1
ATOM 1371 C C . TYR A 1 186 ? 16.227 -25.054 13.783 1.00 16.11 183 TYR A C 1
ATOM 1372 O O . TYR A 1 186 ? 16.193 -23.977 14.362 1.00 18.07 183 TYR A O 1
ATOM 1381 N N . VAL A 1 187 ? 17.282 -25.861 13.857 1.00 16.09 184 VAL A N 1
ATOM 1382 C CA . VAL A 1 187 ? 18.366 -25.576 14.796 1.00 16.11 184 VAL A CA 1
ATOM 1383 C C . VAL A 1 187 ? 19.405 -24.606 14.226 1.00 17.04 184 VAL A C 1
ATOM 1384 O O . VAL A 1 187 ? 19.738 -24.673 13.035 1.00 17.33 184 VAL A O 1
ATOM 1388 N N . MET A 1 188 ? 19.876 -23.690 15.066 1.00 17.02 185 MET A N 1
ATOM 1389 C CA . MET A 1 188 ? 21.007 -22.826 14.745 1.00 17.30 185 MET A CA 1
ATOM 1390 C C . MET A 1 188 ? 22.246 -23.477 15.307 1.00 18.08 185 MET A C 1
ATOM 1391 O O . MET A 1 188 ? 22.305 -23.739 16.512 1.00 18.73 185 MET A O 1
ATOM 1398 N N . ALA A 1 189 ? 23.223 -23.780 14.454 1.00 16.98 186 ALA A N 1
ATOM 1399 C CA . ALA A 1 189 ? 24.470 -24.389 14.883 1.00 17.68 186 ALA A CA 1
ATOM 1400 C C . ALA A 1 189 ? 25.616 -23.593 14.302 1.00 17.86 186 ALA A C 1
ATOM 1401 O O . ALA A 1 189 ? 25.540 -23.137 13.158 1.00 17.64 186 ALA A O 1
ATOM 1403 N N . SER A 1 190 ? 26.659 -23.393 15.091 1.00 17.65 187 SER A N 1
ATOM 1404 C CA . SER A 1 190 ? 27.838 -22.704 14.594 1.00 19.19 187 SER A CA 1
ATOM 1405 C C . SER A 1 190 ? 29.072 -23.076 15.382 1.00 19.50 187 SER A C 1
ATOM 1406 O O . SER A 1 190 ? 28.981 -23.568 16.514 1.00 19.63 187 SER A O 1
ATOM 1409 N N . GLY A 1 191 ? 30.222 -22.816 14.775 1.00 20.26 188 GLY A N 1
ATOM 1410 C CA . GLY A 1 191 ? 31.508 -22.953 15.443 1.00 22.25 188 GLY A CA 1
ATOM 1411 C C . GLY A 1 191 ? 32.430 -24.017 14.879 1.00 23.69 188 GLY A C 1
ATOM 1412 O O . GLY A 1 191 ? 32.035 -24.861 14.046 1.00 20.67 188 GLY A O 1
ATOM 1413 N N . ASN A 1 192 ? 33.667 -23.964 15.378 1.00 26.52 189 ASN A N 1
ATOM 1414 C CA . ASN A 1 192 ? 34.718 -24.945 15.128 1.00 29.05 189 ASN A CA 1
ATOM 1415 C C . ASN A 1 192 ? 35.558 -25.028 16.416 1.00 30.70 189 ASN A C 1
ATOM 1416 O O . ASN A 1 192 ? 36.531 -24.266 16.586 1.00 31.85 189 ASN A O 1
ATOM 1421 N N . PRO A 1 193 ? 35.171 -25.924 17.349 1.00 32.13 190 PRO A N 1
ATOM 1422 C CA . PRO A 1 193 ? 34.063 -26.912 17.324 1.00 32.54 190 PRO A CA 1
ATOM 1423 C C . PRO A 1 193 ? 32.626 -26.329 17.294 1.00 32.19 190 PRO A C 1
ATOM 1424 O O . PRO A 1 193 ? 32.397 -25.235 17.823 1.00 32.92 190 PRO A O 1
ATOM 1428 N N . ALA A 1 194 ? 31.688 -27.082 16.707 1.00 31.58 191 ALA A N 1
ATOM 1429 C CA . ALA A 1 194 ? 30.331 -26.589 16.314 1.00 30.94 191 ALA A CA 1
ATOM 1430 C C . ALA A 1 194 ? 29.121 -27.031 17.148 1.00 30.51 191 ALA A C 1
ATOM 1431 O O . ALA A 1 194 ? 28.627 -28.171 16.994 1.00 30.05 191 ALA A O 1
ATOM 1433 N N . HIS A 1 195 ? 28.606 -26.078 17.928 1.00 28.01 192 HIS A N 1
ATOM 1434 C CA . HIS A 1 195 ? 27.559 -26.302 18.941 1.00 27.10 192 HIS A CA 1
ATOM 1435 C C . HIS A 1 195 ? 26.177 -25.844 18.447 1.00 24.48 192 HIS A C 1
ATOM 1436 O O . HIS A 1 195 ? 26.084 -24.965 17.604 1.00 20.97 192 HIS A O 1
ATOM 1443 N N . ALA A 1 196 ? 25.098 -26.419 18.983 1.00 23.12 193 ALA A N 1
ATOM 1444 C CA . ALA A 1 196 ? 23.753 -25.855 18.779 1.00 21.45 193 ALA A CA 1
ATOM 1445 C C . ALA A 1 196 ? 23.561 -24.645 19.694 1.00 20.83 193 ALA A C 1
ATOM 1446 O O . ALA A 1 196 ? 24.014 -24.665 20.846 1.00 21.69 193 ALA A O 1
ATOM 1448 N N . PHE A 1 197 ? 22.920 -23.591 19.192 1.00 20.14 194 PHE A N 1
ATOM 1449 C CA . PHE A 1 197 ? 22.690 -22.396 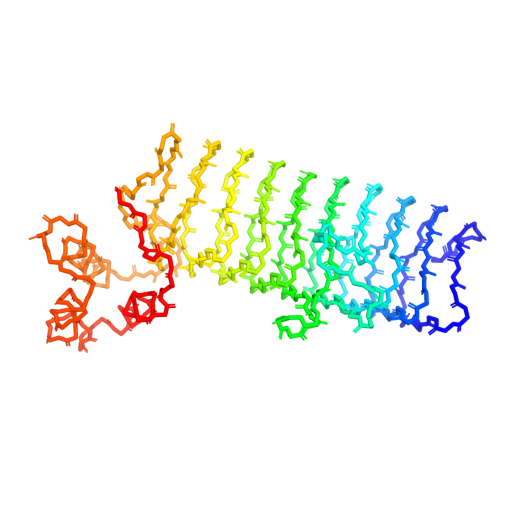20.022 1.00 21.56 194 PHE A CA 1
ATOM 1450 C C . PHE A 1 197 ? 21.240 -21.986 20.222 1.00 23.05 194 PHE A C 1
ATOM 1451 O O . PHE A 1 197 ? 20.949 -21.084 21.015 1.00 26.38 194 PHE A O 1
ATOM 1465 N N . GLY A 1 198 ? 20.321 -22.676 19.575 1.00 22.33 195 GLY A N 1
ATOM 1466 C CA . GLY A 1 198 ? 18.913 -22.337 19.739 1.00 21.97 195 GLY A CA 1
ATOM 1467 C C . GLY A 1 198 ? 18.124 -22.666 18.499 1.00 21.25 195 GLY A C 1
ATOM 1468 O O . GLY A 1 198 ? 18.646 -23.275 17.572 1.00 20.05 195 GLY A O 1
ATOM 1469 N N . ILE A 1 199 ? 16.857 -22.276 18.512 1.00 22.32 196 ILE A N 1
ATOM 1470 C CA . ILE A 1 199 ? 15.922 -22.492 17.422 1.00 22.92 196 ILE A CA 1
ATOM 1471 C C . ILE A 1 199 ? 15.974 -21.268 16.518 1.00 23.96 196 ILE A C 1
ATOM 1472 O O . ILE A 1 199 ? 16.247 -20.155 16.985 1.00 24.67 196 ILE A O 1
ATOM 1477 N N . ASN A 1 200 ? 15.724 -21.482 15.230 1.00 24.57 197 ASN A N 1
ATOM 1478 C CA . ASN A 1 200 ? 15.652 -20.411 14.244 1.00 26.90 197 ASN A CA 1
ATOM 1479 C C . ASN A 1 200 ? 14.359 -19.620 14.435 1.00 27.80 197 ASN A C 1
ATOM 1480 O O . ASN A 1 200 ? 13.417 -19.728 13.647 1.00 27.26 197 ASN A O 1
ATOM 1485 N N . ILE A 1 201 ? 14.329 -18.825 15.503 1.00 29.56 198 ILE A N 1
ATOM 1486 C CA . ILE A 1 201 ? 13.126 -18.097 15.909 1.00 31.92 198 ILE A CA 1
ATOM 1487 C C . ILE A 1 201 ? 12.745 -17.031 14.876 1.00 32.40 198 ILE A C 1
ATOM 1488 O O . ILE A 1 201 ? 11.599 -16.984 14.421 1.00 32.68 198 ILE A O 1
ATOM 1493 N N . GLU A 1 202 ? 13.719 -16.207 14.494 1.00 33.76 199 GLU A N 1
ATOM 1494 C CA . GLU A 1 202 ? 13.492 -15.134 13.525 1.00 34.72 199 GLU A CA 1
ATOM 1495 C C . GLU A 1 202 ? 13.084 -15.723 12.181 1.00 35.27 199 GLU A C 1
ATOM 1496 O O . GLU A 1 202 ? 12.147 -15.243 11.537 1.00 35.73 199 GLU A O 1
ATOM 1498 N N . GLY A 1 203 ? 13.785 -16.783 11.780 1.00 35.75 200 GLY A N 1
ATOM 1499 C CA . GLY A 1 203 ? 13.474 -17.517 10.559 1.00 36.30 200 GLY A CA 1
ATOM 1500 C C . GLY A 1 203 ? 12.050 -18.034 10.523 1.00 36.62 200 GLY A C 1
ATOM 1501 O O . GLY A 1 203 ? 11.379 -17.924 9.500 1.00 36.73 200 GLY A O 1
ATOM 1502 N N . MET A 1 204 ? 11.579 -18.596 11.640 1.00 37.01 201 MET A N 1
ATOM 1503 C CA . MET A 1 204 ? 10.217 -19.138 11.685 1.00 37.09 201 MET A CA 1
ATOM 1504 C C . MET A 1 204 ? 9.153 -18.051 11.895 1.00 38.87 201 MET A C 1
ATOM 1505 O O . MET A 1 204 ? 8.016 -18.207 11.447 1.00 39.85 201 MET A O 1
ATOM 1513 N N . ARG A 1 205 ? 9.528 -16.956 12.561 1.00 40.55 202 ARG A N 1
ATOM 1514 C CA . ARG A 1 205 ? 8.675 -15.760 12.648 1.00 42.14 202 ARG A CA 1
ATOM 1515 C C . ARG A 1 205 ? 8.462 -15.131 11.264 1.00 43.00 202 ARG A C 1
ATOM 1516 O O . ARG A 1 205 ? 7.344 -14.737 10.916 1.00 43.26 202 ARG A O 1
ATOM 1519 N N . ARG A 1 206 ? 9.544 -15.047 10.487 1.00 44.09 203 ARG A N 1
ATOM 1520 C CA . ARG A 1 206 ? 9.504 -14.521 9.116 1.00 44.94 203 ARG A CA 1
ATOM 1521 C C . ARG A 1 206 ? 8.717 -15.438 8.178 1.00 45.60 203 ARG A C 1
ATOM 1522 O O . ARG A 1 206 ? 8.193 -14.985 7.156 1.00 46.12 203 ARG A O 1
ATOM 1524 N N . LYS A 1 207 ? 8.644 -16.723 8.529 1.00 46.12 204 LYS A N 1
ATOM 1525 C CA . LYS A 1 207 ? 7.803 -17.688 7.813 1.00 46.47 204 LYS A CA 1
ATOM 1526 C C . LYS A 1 207 ? 6.337 -17.611 8.267 1.00 46.75 204 LYS A C 1
ATOM 1527 O O . LYS A 1 207 ? 5.473 -18.294 7.711 1.00 46.93 204 LYS A O 1
ATOM 1529 N N . GLY A 1 208 ? 6.073 -16.778 9.277 1.00 47.01 205 GLY A N 1
ATOM 1530 C CA . GLY A 1 208 ? 4.714 -16.502 9.752 1.00 47.23 205 GLY A CA 1
ATOM 1531 C C . GLY A 1 208 ? 4.143 -17.516 10.727 1.00 47.38 205 GLY A C 1
ATOM 1532 O O . GLY A 1 208 ? 2.959 -17.851 10.655 1.00 47.62 205 GLY A O 1
ATOM 1533 N N . TRP A 1 209 ? 4.980 -17.998 11.644 1.00 47.28 206 TRP A N 1
ATOM 1534 C CA . TRP A 1 209 ? 4.566 -19.007 12.628 1.00 47.07 206 TRP A CA 1
ATOM 1535 C C . TRP A 1 209 ? 4.173 -18.385 13.963 1.00 46.53 206 TRP A C 1
ATOM 1536 O O . TRP A 1 209 ? 4.753 -17.383 14.385 1.00 46.70 206 TRP A O 1
ATOM 1547 N N . SER A 1 210 ? 3.188 -18.996 14.619 1.00 46.01 207 SER A N 1
ATOM 1548 C CA . SER A 1 210 ? 2.610 -18.467 15.855 1.00 45.44 207 SER A CA 1
ATOM 1549 C C . SER A 1 210 ? 3.544 -18.586 17.057 1.00 45.22 207 SER A C 1
ATOM 1550 O O . SER A 1 210 ? 4.500 -19.364 17.033 1.00 45.25 207 SER A O 1
ATOM 1553 N N . LYS A 1 211 ? 3.248 -17.811 18.101 1.00 44.47 208 LYS A N 1
ATOM 1554 C CA . LYS A 1 211 ? 4.017 -17.821 19.350 1.00 43.83 208 LYS A CA 1
ATOM 1555 C C . LYS A 1 211 ? 3.947 -19.177 20.049 1.00 43.13 208 LYS A C 1
ATOM 1556 O O . LYS A 1 211 ? 4.958 -19.666 20.566 1.00 42.98 208 LYS A O 1
ATOM 1558 N N . ASN A 1 212 ? 2.755 -19.774 20.062 1.00 41.86 209 ASN A N 1
ATOM 1559 C CA . ASN A 1 212 ? 2.544 -21.090 20.670 1.00 40.45 209 ASN A CA 1
ATOM 1560 C C . ASN A 1 212 ? 3.364 -22.184 19.990 1.00 38.69 209 ASN A C 1
ATOM 1561 O O . ASN A 1 212 ? 3.924 -23.055 20.661 1.00 38.18 209 ASN A O 1
ATOM 1566 N N . THR A 1 213 ? 3.426 -22.124 18.660 1.00 36.53 210 THR A N 1
ATOM 1567 C CA . THR A 1 213 ? 4.252 -23.027 17.870 1.00 34.64 210 THR A CA 1
ATOM 1568 C C . THR A 1 213 ? 5.722 -22.843 18.244 1.00 33.70 210 THR A C 1
ATOM 1569 O O . THR A 1 213 ? 6.423 -23.817 18.510 1.00 31.95 210 THR A O 1
ATOM 1573 N N . ILE A 1 214 ? 6.167 -21.586 18.267 1.00 33.08 211 ILE A N 1
ATOM 1574 C CA . ILE A 1 214 ? 7.546 -21.228 18.615 1.00 32.55 211 ILE A CA 1
ATOM 1575 C C . ILE A 1 214 ? 7.930 -21.706 20.021 1.00 31.37 211 ILE A C 1
ATOM 1576 O O . ILE A 1 214 ? 9.002 -22.292 20.212 1.00 30.81 211 ILE A O 1
ATOM 1581 N N . GLN A 1 215 ? 7.049 -21.458 20.987 1.00 30.48 212 GLN A N 1
ATOM 1582 C CA . GLN A 1 215 ? 7.245 -21.898 22.371 1.00 29.64 212 GLN A CA 1
ATOM 1583 C C . GLN A 1 215 ? 7.385 -23.427 22.483 1.00 27.58 212 GLN A C 1
ATOM 1584 O O . GLN A 1 215 ? 8.253 -23.917 23.208 1.00 26.29 212 GLN A O 1
ATOM 1590 N N . GLY A 1 216 ? 6.544 -24.169 21.763 1.00 26.22 213 GLY A N 1
ATOM 1591 C CA . GLY A 1 216 ? 6.665 -25.628 21.697 1.00 23.73 213 GLY A CA 1
ATOM 1592 C C . GLY A 1 216 ? 8.028 -26.081 21.183 1.00 21.79 213 GLY A C 1
ATOM 1593 O O . GLY A 1 216 ? 8.634 -27.007 21.716 1.00 20.76 213 GLY A O 1
ATOM 1594 N N . LEU A 1 217 ? 8.517 -25.433 20.129 1.00 20.64 214 LEU A N 1
ATOM 1595 C CA . LEU A 1 217 ? 9.813 -25.795 19.571 1.00 20.12 214 LEU A CA 1
ATOM 1596 C C . LEU A 1 217 ? 10.961 -25.429 20.509 1.00 18.21 214 LEU A C 1
AT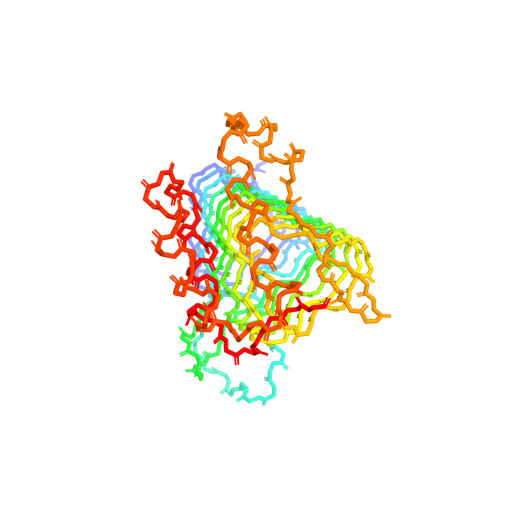OM 1597 O O . LEU A 1 217 ? 11.943 -26.157 20.587 1.00 17.54 214 LEU A O 1
ATOM 1602 N N . ARG A 1 218 ? 10.810 -24.333 21.241 1.00 18.96 215 ARG A N 1
ATOM 1603 C CA . ARG A 1 218 ? 11.795 -23.953 22.253 1.00 19.64 215 ARG A CA 1
ATOM 1604 C C . ARG A 1 218 ? 11.843 -24.964 23.398 1.00 17.98 215 ARG A C 1
ATOM 1605 O O . ARG A 1 218 ? 12.920 -25.311 23.876 1.00 17.78 215 ARG A O 1
ATOM 1613 N N . GLU A 1 219 ? 10.673 -25.455 23.808 1.00 17.92 216 GLU A N 1
ATOM 1614 C CA . GLU A 1 219 ? 10.625 -26.498 24.837 1.00 17.94 216 GLU A CA 1
ATOM 1615 C C . GLU A 1 219 ? 11.247 -27.787 24.326 1.00 16.67 216 GLU A C 1
ATOM 1616 O O . GLU A 1 219 ? 12.014 -28.439 25.036 1.00 16.03 216 GLU A O 1
ATOM 1625 N N . ALA A 1 220 ? 10.964 -28.120 23.061 1.00 15.76 217 ALA A N 1
ATOM 1626 C CA . ALA A 1 220 ? 11.567 -29.282 22.451 1.00 15.36 217 ALA A CA 1
ATOM 1627 C C . ALA A 1 220 ? 13.092 -29.165 22.415 1.00 15.09 217 ALA A C 1
ATOM 1628 O O . ALA A 1 220 ? 13.807 -30.129 22.702 1.00 15.47 217 ALA A O 1
ATOM 1630 N N . TYR A 1 221 ? 13.573 -27.966 22.068 1.00 15.25 218 TYR A N 1
ATOM 1631 C CA . TYR A 1 221 ? 15.007 -27.691 22.058 1.00 15.34 218 TYR A CA 1
ATOM 1632 C C . TYR A 1 221 ? 15.610 -27.947 23.447 1.00 14.36 218 TYR A C 1
ATOM 1633 O O . TYR A 1 221 ? 16.654 -28.588 23.572 1.00 14.55 218 TYR A O 1
ATOM 1642 N N . LYS A 1 222 ? 14.951 -27.444 24.488 1.00 14.83 219 LYS A N 1
ATOM 1643 C CA . LYS A 1 222 ? 15.454 -27.656 25.834 1.00 15.74 219 LYS A CA 1
ATOM 1644 C C . LYS A 1 222 ? 15.517 -29.136 26.185 1.00 14.48 219 LYS A C 1
ATOM 1645 O O . LYS A 1 222 ? 16.502 -29.593 26.783 1.00 14.70 219 LYS A O 1
ATOM 1655 N N . LEU A 1 223 ? 14.471 -29.889 25.822 1.00 13.86 220 LEU A N 1
ATOM 1656 C CA . LEU A 1 223 ? 14.496 -31.337 26.040 1.00 14.81 220 LEU A CA 1
ATOM 1657 C C . LEU A 1 223 ? 15.645 -32.049 25.348 1.00 15.29 220 LEU A C 1
ATOM 1658 O O . LEU A 1 223 ? 16.273 -32.937 25.917 1.00 15.92 220 LEU A O 1
ATOM 1663 N N . ILE A 1 224 ? 15.926 -31.644 24.105 1.00 14.54 221 ILE A N 1
ATOM 1664 C CA . ILE A 1 224 ? 16.971 -32.296 23.323 1.00 15.95 221 ILE A CA 1
ATOM 1665 C C . ILE A 1 224 ? 18.379 -31.917 23.802 1.00 14.23 221 ILE A C 1
ATOM 1666 O O . ILE A 1 224 ? 19.241 -32.778 23.944 1.00 16.19 221 ILE A O 1
ATOM 1671 N N . PHE A 1 225 ? 18.589 -30.633 24.054 1.00 14.90 222 PHE A N 1
ATOM 1672 C CA . PHE A 1 225 ? 19.940 -30.126 24.244 1.00 15.89 222 PHE A CA 1
ATOM 1673 C C . PHE A 1 225 ? 20.352 -29.797 25.668 1.00 16.97 222 PHE A C 1
ATOM 1674 O O . PHE A 1 225 ? 21.548 -29.777 25.958 1.00 18.29 222 PHE A O 1
ATOM 1682 N N . LYS A 1 226 ? 19.392 -29.529 26.544 1.00 16.62 223 LYS A N 1
ATOM 1683 C CA . LYS A 1 226 ? 19.716 -28.999 27.878 1.00 17.84 223 LYS A CA 1
ATOM 1684 C C . LYS A 1 226 ? 19.365 -29.934 29.026 1.00 18.08 223 LYS A C 1
ATOM 1685 O O . LYS A 1 226 ? 19.832 -29.744 30.145 1.00 21.23 223 LYS A O 1
ATOM 1691 N N . SER A 1 227 ? 18.574 -30.957 28.763 1.00 16.73 224 SER A N 1
ATOM 1692 C CA . SER A 1 227 ? 18.008 -31.732 29.869 1.00 16.09 224 SER A CA 1
ATOM 1693 C C . SER A 1 227 ? 18.806 -32.937 30.277 1.00 16.68 224 SER A C 1
ATOM 1694 O O . SER A 1 227 ? 18.488 -33.552 31.293 1.00 18.93 224 SER A O 1
ATOM 1698 N N . GLY A 1 228 ? 19.798 -33.317 29.481 1.00 15.34 225 GLY A N 1
ATOM 1699 C CA . GLY A 1 228 ? 20.572 -34.524 29.738 1.00 16.33 225 GLY A CA 1
ATOM 1700 C C . GLY A 1 228 ? 19.924 -35.783 29.196 1.00 16.32 225 GLY A C 1
ATOM 1701 O O . GLY A 1 228 ? 20.456 -36.874 29.355 1.00 18.98 225 GLY A O 1
ATOM 1702 N N . LEU A 1 229 ? 18.770 -35.638 28.554 1.00 17.52 226 LEU A N 1
ATOM 1703 C CA . LEU A 1 229 ? 18.107 -36.794 27.965 1.00 17.62 226 LEU A CA 1
ATOM 1704 C C . LEU A 1 229 ? 18.805 -37.256 26.691 1.00 17.29 226 LEU A C 1
ATOM 1705 O O . LEU A 1 229 ? 19.362 -36.440 25.955 1.00 18.34 226 LEU A O 1
ATOM 1710 N N . THR A 1 230 ? 18.762 -38.560 26.433 1.00 16.23 227 THR A N 1
ATOM 1711 C CA . THR A 1 230 ? 19.199 -39.108 25.138 1.00 17.02 227 THR A CA 1
ATOM 1712 C C . THR A 1 230 ? 18.237 -38.669 24.049 1.00 17.75 227 THR A C 1
ATOM 1713 O O . THR A 1 230 ? 17.136 -38.179 24.331 1.00 16.90 227 THR A O 1
ATOM 1717 N N . SER A 1 231 ? 18.636 -38.838 22.793 1.00 18.45 228 SER A N 1
ATOM 1718 C CA . SER A 1 231 ? 17.745 -38.519 21.686 1.00 18.85 228 SER A CA 1
ATOM 1719 C C . SER A 1 231 ? 16.404 -39.246 21.788 1.00 18.46 228 SER A C 1
ATOM 1720 O O . SER A 1 231 ? 15.359 -38.628 21.606 1.00 18.38 228 SER A O 1
ATOM 1724 N N . VAL A 1 232 ? 16.440 -40.548 22.090 1.00 19.20 229 VAL A N 1
ATOM 1725 C CA . VAL A 1 232 ? 15.212 -41.338 22.185 1.00 19.75 229 VAL A CA 1
ATOM 1726 C C . VAL A 1 232 ? 14.335 -40.841 23.331 1.00 17.81 229 VAL A C 1
ATOM 1727 O O . VAL A 1 232 ? 13.114 -40.695 23.189 1.00 18.08 229 VAL A O 1
ATOM 1731 N N . GLN A 1 233 ? 14.969 -40.520 24.455 1.00 17.30 230 GLN A N 1
ATOM 1732 C CA . GLN A 1 233 ? 14.227 -39.991 25.594 1.00 16.08 230 GLN A CA 1
ATOM 1733 C C . GLN A 1 233 ? 13.607 -38.635 25.288 1.00 15.23 230 GLN A C 1
ATOM 1734 O O . GLN A 1 233 ? 12.470 -38.374 25.670 1.00 15.69 230 GLN A O 1
ATOM 1740 N N . ALA A 1 234 ? 14.342 -37.763 24.592 1.00 15.38 231 ALA A N 1
ATOM 1741 C CA . ALA A 1 234 ? 13.793 -36.467 24.232 1.00 15.46 231 ALA A CA 1
ATOM 1742 C C . ALA A 1 234 ? 12.608 -36.622 23.276 1.00 15.44 231 ALA A C 1
ATOM 1743 O O . ALA A 1 234 ? 11.615 -35.905 23.397 1.00 15.55 231 ALA A O 1
ATOM 1745 N N . ILE A 1 235 ? 12.720 -37.566 22.337 1.00 15.84 232 ILE A N 1
ATOM 1746 C CA . ILE A 1 235 ? 11.614 -37.855 21.419 1.00 16.36 232 ILE A CA 1
ATOM 1747 C C . ILE A 1 235 ? 10.361 -38.246 22.205 1.00 15.80 232 ILE A C 1
ATOM 1748 O O . ILE A 1 235 ? 9.264 -37.741 21.936 1.00 15.96 232 ILE A O 1
ATOM 1753 N N . ASP A 1 236 ? 10.539 -39.105 23.215 1.00 15.79 233 ASP A N 1
ATOM 1754 C CA . ASP A 1 236 ? 9.371 -39.534 23.995 1.00 16.52 233 ASP A CA 1
ATOM 1755 C C . ASP A 1 236 ? 8.689 -38.330 24.638 1.00 16.32 233 ASP A C 1
ATOM 1756 O O . ASP A 1 236 ? 7.453 -38.223 24.661 1.00 16.19 233 ASP A O 1
ATOM 1761 N N . GLN A 1 237 ? 9.473 -37.399 25.178 1.00 15.08 234 GLN A N 1
ATOM 1762 C CA . GLN A 1 237 ? 8.896 -36.211 25.806 1.00 14.95 234 GLN A CA 1
ATOM 1763 C C . GLN A 1 237 ? 8.224 -35.278 24.817 1.00 15.66 234 GLN A C 1
ATOM 1764 O O . GLN A 1 237 ? 7.169 -34.703 25.106 1.00 16.67 234 GLN A O 1
ATOM 1770 N N . ILE A 1 238 ? 8.823 -35.132 23.634 1.00 15.73 235 ILE A N 1
ATOM 1771 C CA . ILE A 1 238 ? 8.237 -34.272 22.612 1.00 17.07 235 ILE A CA 1
ATOM 1772 C C . ILE A 1 238 ? 6.902 -34.861 22.130 1.00 17.21 235 ILE A C 1
ATOM 1773 O O . ILE A 1 238 ? 5.912 -34.141 21.994 1.00 17.66 235 ILE A O 1
ATOM 1778 N N . LYS A 1 239 ? 6.895 -36.173 21.916 1.00 18.37 236 LYS A N 1
ATOM 1779 C CA . LYS A 1 239 ? 5.674 -36.882 21.502 1.00 20.71 236 LYS A CA 1
ATOM 1780 C C . LYS A 1 239 ? 4.551 -36.722 22.515 1.00 21.87 236 LYS A C 1
ATOM 1781 O O . LYS A 1 239 ? 3.407 -36.455 22.145 1.00 23.25 236 LYS A O 1
ATOM 1787 N N . SER A 1 240 ? 4.884 -36.880 23.795 1.00 21.23 237 SER A N 1
ATOM 1788 C CA . SER A 1 240 ? 3.907 -36.812 24.894 1.00 21.56 237 SER A CA 1
ATOM 1789 C C . SER A 1 240 ? 3.279 -35.435 25.028 1.00 21.32 237 SER A C 1
ATOM 1790 O O . SER A 1 240 ? 2.040 -35.282 25.062 1.00 22.42 237 SER A O 1
ATOM 1793 N N . GLU A 1 241 ? 4.131 -34.420 25.116 1.00 19.86 238 GLU A N 1
ATOM 1794 C CA . GLU A 1 241 ? 3.712 -33.130 25.619 1.00 20.04 238 GLU A CA 1
ATOM 1795 C C . GLU A 1 241 ? 3.620 -32.005 24.599 1.00 19.23 238 GLU A C 1
ATOM 1796 O O . GLU A 1 241 ? 2.942 -31.009 24.843 1.00 20.08 238 GLU A O 1
ATOM 1802 N N . ILE A 1 242 ? 4.335 -32.142 23.485 1.00 19.08 239 ILE A N 1
ATOM 1803 C CA . ILE A 1 242 ? 4.485 -31.013 22.567 1.00 18.28 239 ILE A CA 1
ATOM 1804 C C . ILE A 1 242 ? 3.834 -31.274 21.223 1.00 17.65 239 ILE A C 1
ATOM 1805 O O . ILE A 1 242 ? 3.055 -30.441 20.738 1.00 18.69 239 ILE A O 1
ATOM 1810 N N . LEU A 1 243 ? 4.136 -32.434 20.644 1.00 18.24 240 LEU A N 1
ATOM 1811 C CA . LEU A 1 243 ? 3.632 -32.809 19.314 1.00 19.15 240 LEU A CA 1
ATOM 1812 C C . LEU A 1 243 ? 2.107 -32.682 19.143 1.00 20.69 240 LEU A C 1
ATOM 1813 O O . LEU A 1 243 ? 1.657 -32.240 18.084 1.00 20.48 240 LEU A O 1
ATOM 1818 N N . PRO A 1 244 ? 1.308 -33.055 20.173 1.00 20.81 241 PRO A N 1
ATOM 1819 C CA . PRO A 1 244 ? -0.140 -32.990 19.942 1.00 22.11 241 PRO A CA 1
ATOM 1820 C C . PRO A 1 244 ? -0.668 -31.597 19.570 1.00 22.49 241 PRO A C 1
ATOM 1821 O O . PRO A 1 244 ? -1.573 -31.502 18.729 1.00 24.37 241 PRO A O 1
ATOM 1825 N N . SER A 1 245 ? -0.126 -30.533 20.160 1.00 22.46 242 SER A N 1
ATOM 1826 C CA . SER A 1 245 ? -0.556 -29.174 19.807 1.00 23.03 242 SER A CA 1
ATOM 1827 C C . SER A 1 245 ? 0.397 -28.471 18.843 1.00 22.72 242 SER A C 1
ATOM 1828 O O . SER A 1 245 ? 0.060 -27.417 18.306 1.00 23.09 242 SER A O 1
ATOM 1831 N N . VAL A 1 246 ? 1.584 -29.049 18.646 1.00 21.53 243 VAL A N 1
ATOM 1832 C CA . VAL A 1 246 ? 2.621 -28.449 17.789 1.00 20.92 243 VAL A CA 1
ATOM 1833 C C . VAL A 1 246 ? 3.079 -29.487 16.761 1.00 21.30 243 VAL A C 1
ATOM 1834 O O . VAL A 1 246 ? 4.119 -30.136 16.924 1.00 20.92 243 VAL A O 1
ATOM 1838 N N . PRO A 1 247 ? 2.291 -29.668 15.684 1.00 21.59 244 PRO A N 1
ATOM 1839 C CA . PRO A 1 247 ? 2.627 -30.673 14.682 1.00 21.80 244 PRO A CA 1
ATOM 1840 C C . PRO A 1 247 ? 3.986 -30.423 14.007 1.00 21.13 244 PRO A C 1
ATOM 1841 O O . PRO A 1 247 ? 4.611 -31.364 13.506 1.00 22.52 244 PRO A O 1
ATOM 1845 N N . GLU A 1 248 ? 4.430 -29.172 14.047 1.00 21.37 245 GLU A N 1
ATOM 1846 C CA . GLU A 1 248 ? 5.741 -28.771 13.517 1.00 21.51 245 GLU A CA 1
ATOM 1847 C C . GLU A 1 248 ? 6.899 -29.455 14.245 1.00 20.60 245 GLU A C 1
ATOM 1848 O O . GLU A 1 248 ? 7.999 -29.574 13.709 1.00 20.44 245 GLU A O 1
ATOM 1854 N N . ALA A 1 249 ? 6.650 -29.935 15.464 1.00 19.44 246 ALA A N 1
ATOM 1855 C CA . ALA A 1 249 ? 7.683 -30.664 16.191 1.00 18.28 246 ALA A CA 1
ATOM 1856 C C . ALA A 1 249 ? 8.039 -32.011 15.564 1.00 17.26 246 ALA A C 1
ATOM 1857 O O . ALA A 1 249 ? 9.082 -32.599 15.877 1.00 17.97 246 ALA A O 1
ATOM 1859 N N . GLN A 1 250 ? 7.202 -32.508 14.647 1.00 18.31 247 GLN A N 1
ATOM 1860 C CA . GLN A 1 250 ? 7.516 -33.766 13.981 1.00 18.75 247 GLN A CA 1
ATOM 1861 C C . GLN A 1 250 ? 8.852 -33.740 13.206 1.00 17.86 247 GLN A C 1
ATOM 1862 O O . GLN A 1 250 ? 9.552 -34.745 13.133 1.00 18.85 247 GLN A O 1
ATOM 1868 N N . LEU A 1 251 ? 9.196 -32.583 12.642 1.00 19.91 248 LEU A N 1
ATOM 1869 C CA . LEU A 1 251 ? 10.489 -32.453 11.958 1.00 20.26 248 LEU A CA 1
ATOM 1870 C C . LEU A 1 251 ? 11.682 -32.666 12.885 1.00 19.16 248 LEU A C 1
ATOM 1871 O O . LEU A 1 251 ? 12.685 -33.250 12.472 1.00 18.67 248 LEU A O 1
ATOM 1876 N N . LEU A 1 252 ? 11.575 -32.202 14.134 1.00 18.70 249 LEU A N 1
ATOM 1877 C CA . LEU A 1 252 ? 12.609 -32.459 15.133 1.00 19.02 249 LEU A CA 1
ATOM 1878 C C . LEU A 1 252 ? 12.698 -33.923 15.496 1.00 18.29 249 LEU A C 1
ATOM 1879 O O . LEU A 1 252 ? 13.788 -34.466 15.621 1.00 18.17 249 LEU A O 1
ATOM 1884 N N . ILE A 1 253 ? 11.539 -34.554 15.682 1.00 17.99 250 ILE A N 1
ATOM 1885 C CA . ILE A 1 253 ? 11.499 -35.981 15.946 1.00 18.17 250 ILE A CA 1
ATOM 1886 C C . ILE A 1 253 ? 12.168 -36.767 14.811 1.00 17.10 250 ILE A C 1
ATOM 1887 O O . ILE A 1 253 ? 13.013 -37.617 15.058 1.00 17.66 250 ILE A O 1
ATOM 1892 N N . ASP A 1 254 ? 11.826 -36.417 13.570 1.00 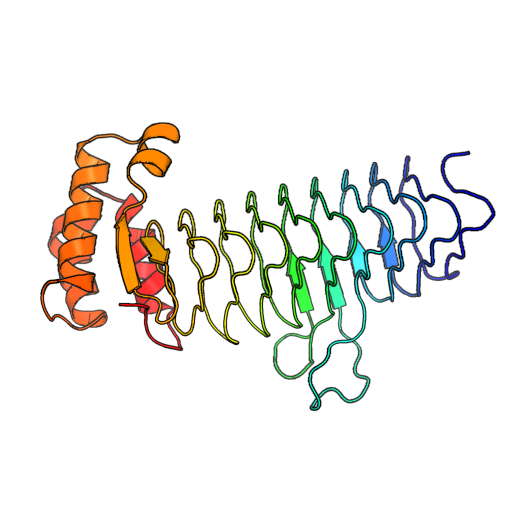17.71 251 ASP A N 1
ATOM 1893 C CA . ASP A 1 254 ? 12.416 -37.056 12.396 1.00 18.74 251 ASP A CA 1
ATOM 1894 C C . ASP A 1 254 ? 13.937 -36.919 12.405 1.00 17.49 251 ASP A C 1
ATOM 1895 O O . ASP A 1 254 ? 14.647 -37.878 12.157 1.00 17.76 251 ASP A O 1
ATOM 1900 N N . SER A 1 255 ? 14.444 -35.713 12.688 1.00 16.91 252 SER A N 1
ATOM 1901 C CA . SER A 1 255 ? 15.897 -35.517 12.776 1.00 17.23 252 SER A CA 1
ATOM 1902 C C . SER A 1 255 ? 16.559 -36.508 13.727 1.00 17.16 252 SER A C 1
ATOM 1903 O O . SER A 1 255 ? 17.592 -37.099 13.420 1.00 18.56 252 SER A O 1
ATOM 1906 N N . LEU A 1 256 ? 15.971 -36.662 14.911 1.00 17.96 253 LEU A N 1
ATOM 1907 C CA . LEU A 1 256 ? 16.586 -37.501 15.922 1.00 19.20 253 LEU A CA 1
ATOM 1908 C C . LEU A 1 256 ? 16.456 -38.983 15.595 1.00 18.44 253 LEU A C 1
ATOM 1909 O O . LEU A 1 256 ? 17.374 -39.754 15.843 1.00 20.20 253 LEU A O 1
ATOM 1914 N N . GLU A 1 257 ? 15.337 -39.355 14.981 1.00 19.36 254 GLU A N 1
ATOM 1915 C CA . GLU A 1 257 ? 15.119 -40.749 14.592 1.00 20.83 254 GLU A CA 1
ATOM 1916 C C . GLU A 1 257 ? 15.993 -41.163 13.411 1.00 21.82 254 GLU A C 1
ATOM 1917 O O . GLU A 1 257 ? 16.411 -42.313 13.311 1.00 22.94 254 GLU A O 1
ATOM 1923 N N . GLN A 1 258 ? 16.298 -40.208 12.535 1.00 21.79 255 GLN A N 1
ATOM 1924 C CA . GLN A 1 258 ? 17.018 -40.518 11.292 1.00 22.61 255 GLN A CA 1
ATOM 1925 C C . GLN A 1 258 ? 18.529 -40.405 11.425 1.00 22.74 255 GLN A C 1
ATOM 1926 O O . GLN A 1 258 ? 19.283 -40.846 10.549 1.00 23.10 255 GLN A O 1
ATOM 1932 N N . SER A 1 259 ? 18.978 -39.835 12.535 1.00 22.91 256 SER A N 1
ATOM 1933 C CA . SER A 1 259 ? 20.396 -39.564 12.737 1.00 25.16 256 SER A CA 1
ATOM 1934 C C . SER A 1 259 ? 21.274 -40.816 12.689 1.00 27.21 256 SER A C 1
ATOM 1935 O O . SER A 1 259 ? 20.933 -41.837 13.275 1.00 28.74 256 SER A O 1
ATOM 1938 N N . GLU A 1 260 ? 22.398 -40.723 11.978 1.00 28.89 257 GLU A N 1
ATOM 1939 C CA . GLU A 1 260 ? 23.398 -41.789 11.947 1.00 30.34 257 GLU A CA 1
ATOM 1940 C C . GLU A 1 260 ? 24.671 -41.399 12.693 1.00 30.43 257 GLU A C 1
ATOM 1941 O O . GLU A 1 260 ? 25.319 -42.237 13.316 1.00 31.81 257 GLU A O 1
ATOM 1947 N N . ARG A 1 261 ? 25.024 -40.120 12.641 1.00 30.30 258 ARG A N 1
ATOM 1948 C CA . ARG A 1 261 ? 26.260 -39.660 13.262 1.00 29.79 258 ARG A CA 1
ATOM 1949 C C . ARG A 1 261 ? 26.043 -39.090 14.653 1.00 29.37 258 ARG A C 1
ATOM 1950 O O . ARG A 1 261 ? 26.994 -38.634 15.295 1.00 29.59 258 ARG A O 1
ATOM 1958 N N . GLY A 1 262 ? 24.796 -39.120 15.120 1.00 28.75 259 GLY A N 1
ATOM 1959 C CA . GLY A 1 262 ? 24.446 -38.379 16.318 1.00 28.26 259 GLY A CA 1
ATOM 1960 C C . GLY A 1 262 ? 24.243 -36.912 15.956 1.00 27.99 259 GLY A C 1
ATOM 1961 O O . GLY A 1 262 ? 24.336 -36.544 14.786 1.00 27.42 259 GLY A O 1
ATOM 1962 N N . ILE A 1 263 ? 23.979 -36.074 16.952 1.00 28.60 260 ILE A N 1
ATOM 1963 C CA . ILE A 1 263 ? 23.641 -34.667 16.697 1.00 29.04 260 ILE A CA 1
ATOM 1964 C C . ILE A 1 263 ? 24.636 -33.664 17.313 1.00 29.38 260 ILE A C 1
ATOM 1965 O O . ILE A 1 263 ? 25.320 -33.980 18.295 1.00 29.54 260 ILE A O 1
ATOM 1970 N N . VAL A 1 264 ? 24.715 -32.466 16.728 1.00 29.42 261 VAL A N 1
ATOM 1971 C CA . VAL A 1 264 ? 25.616 -31.388 17.177 1.00 30.79 261 VAL A CA 1
ATOM 1972 C C . VAL A 1 264 ? 25.146 -30.748 18.474 1.00 31.83 261 VAL A C 1
ATOM 1973 O O . VAL A 1 264 ? 23.979 -30.369 18.595 1.00 32.09 261 VAL A O 1
ATOM 1977 N N . ARG A 1 265 ? 26.062 -30.593 19.427 1.00 31.70 262 ARG A N 1
ATOM 1978 C CA . ARG A 1 265 ? 25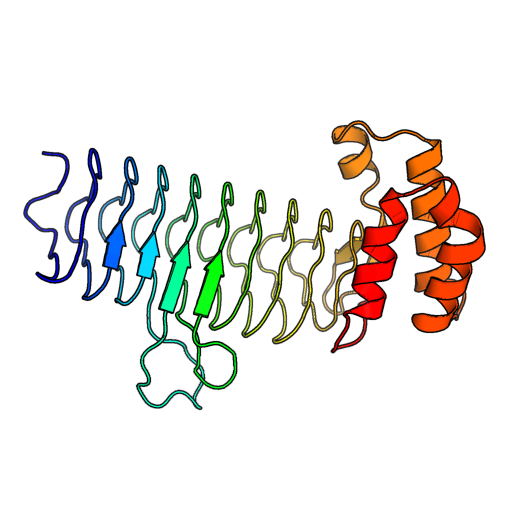.698 -30.066 20.742 1.00 32.45 262 ARG A CA 1
ATOM 1979 C C . ARG A 1 265 ? 26.646 -28.972 21.206 1.00 33.03 262 ARG A C 1
ATOM 1980 O O . ARG A 1 265 ? 26.201 -27.913 21.663 1.00 33.23 262 ARG A O 1
#

Radius of gyration: 19.68 Å; Cα contacts (8 Å, |Δi|>4): 788; chains: 1; bounding box: 40×34×62 Å

Sequence (258 aa):
DLIHSTAIIDPSAVIASDVQIGPYCIIGPQVTIGAGTKLHSHVVVGGFTRIGQNNEIFQFASVGEVCQDLKYKGEETWLEIGNNNLIREHCSLHRGTVQDNALTKIGSHNLLMVNTHIAHDCIVGDHNIFANNVGVAGHVHIGDHVIVGGNSGIHQFCKIDSYSMIGGASLILKDVPAYVMASGNPAHAFGINIEGMRRKGWSKNTIQGLREAYKLIFKSGLTSVQAIDQIKSEILPSVPEAQLLIDSLEQSERGIVR

Foldseek 3Di:
DQEDPQEAADPQEAEEPPEHAEHCEYHDHAEYAEAQEYEYHAEYAPYQEYHYHNEYAYHQEDHAAAFPDPPADPDQAHEYEEHAEYHYHQEYEYTAGVVAPRYDYAYHQEYHEHHEYHGHQEHYYHQEYEYANEYEYANEYYEHCEYEAHCEYADHNEYEYACEYEYHNAYHDWYHFHQWYWYDDPIATDFGVLVSVVVVPDDPLLRVLVRVLCCLDPPDPDQLVRSLVVSVPPRCVVHVVCVRRNCRSVVTDRHYHD

Solvent-accessible surface area: 11402 Å² total; per-residue (Å²): 175,92,52,73,108,46,16,115,56,42,137,45,17,97,51,41,74,103,5,64,2,13,46,129,0,68,3,6,53,78,0,52,2,15,29,28,0,72,2,37,30,78,0,56,0,22,1,45,0,98,6,17,92,78,2,46,0,29,46,108,2,34,0,0,59,63,14,127,38,182,92,47,161,60,45,116,2,44,0,34,7,19,59,62,0,73,0,78,34,95,1,24,0,16,18,0,1,67,100,70,111,26,41,0,88,1,14,20,90,2,46,0,56,42,60,0,33,0,7,20,2,0,81,4,18,54,81,1,61,0,20,64,75,0,26,0,37,6,21,0,62,6,20,54,81,0,67,0,13,26,102,3,21,4,60,84,78,0,29,0,29,19,68,0,54,4,26,50,63,4,73,0,78,96,2,0,0,1,2,0,68,2,36,26,107,104,15,79,11,135,16,9,14,64,79,30,8,67,95,62,66,68,63,78,122,17,17,95,4,0,117,71,0,19,130,37,1,32,154,62,77,53,75,30,104,85,0,8,77,76,0,98,67,130,6,43,104,94,8,89,52,0,69,66,0,0,40,5,12,100,104,31,129,81,35,7,5,128

B-factor: mean 21.02, std 10.6, range [8.96, 99.56]